Protein AF-A0A6C0BI97-F1 (afdb_monomer_lite)

Structure (mmCIF, N/CA/C/O backbone):
data_AF-A0A6C0BI97-F1
#
_entry.id   AF-A0A6C0BI97-F1
#
loop_
_atom_site.group_PDB
_atom_site.id
_atom_site.type_symbol
_atom_site.label_atom_id
_atom_site.label_alt_id
_atom_site.label_comp_id
_atom_site.label_asym_id
_atom_site.label_entity_id
_atom_site.label_seq_id
_atom_site.pdbx_PDB_ins_code
_atom_site.Cartn_x
_atom_site.Cartn_y
_atom_site.Cartn_z
_atom_site.occupancy
_atom_site.B_iso_or_equiv
_atom_site.auth_seq_id
_atom_site.auth_comp_id
_atom_site.auth_asym_id
_atom_site.auth_atom_id
_atom_site.pdbx_PDB_model_num
ATOM 1 N N . MET A 1 1 ? -29.607 15.574 17.557 1.00 37.25 1 MET A N 1
ATOM 2 C CA . MET A 1 1 ? -28.674 15.219 18.643 1.00 37.25 1 MET A CA 1
ATOM 3 C C . MET A 1 1 ? -27.475 14.568 17.987 1.00 37.25 1 MET A C 1
ATOM 5 O O . MET A 1 1 ? -27.609 13.464 17.491 1.00 37.25 1 MET A O 1
ATOM 9 N N . SER A 1 2 ? -26.362 15.287 17.855 1.00 35.84 2 SER A N 1
ATOM 10 C CA . SER A 1 2 ? -25.161 14.751 17.214 1.00 35.84 2 SER A CA 1
ATOM 11 C C . SER A 1 2 ? -24.571 13.665 18.106 1.00 35.84 2 SER A C 1
ATOM 13 O O . SER A 1 2 ? -24.178 13.960 19.238 1.00 35.84 2 SER A O 1
ATOM 15 N N . ALA A 1 3 ? -24.522 12.426 17.617 1.00 43.09 3 ALA A N 1
ATOM 16 C CA . ALA A 1 3 ? -23.740 11.358 18.218 1.00 43.09 3 ALA A CA 1
ATOM 17 C C . ALA A 1 3 ? -22.264 11.775 18.183 1.00 43.09 3 ALA A C 1
ATOM 19 O O . ALA A 1 3 ? -21.528 11.526 17.232 1.00 43.09 3 ALA A O 1
ATOM 20 N N . ASN A 1 4 ? -21.840 12.507 19.212 1.00 49.38 4 ASN A N 1
ATOM 21 C CA . ASN A 1 4 ? -20.441 12.801 19.446 1.00 49.38 4 ASN A CA 1
ATOM 22 C C . ASN A 1 4 ? -19.688 11.463 19.448 1.00 49.38 4 ASN A C 1
ATOM 24 O O . ASN A 1 4 ? -20.145 10.490 20.046 1.00 49.38 4 ASN A O 1
ATOM 28 N N . LEU A 1 5 ? -18.511 11.406 18.825 1.00 51.66 5 LEU A N 1
ATOM 29 C CA . LEU A 1 5 ? -17.515 10.374 19.117 1.00 51.66 5 LEU A CA 1
ATOM 30 C C . LEU A 1 5 ? -17.135 10.505 20.608 1.00 51.66 5 LEU A C 1
ATOM 32 O O . LEU A 1 5 ? -16.125 11.113 20.949 1.00 51.66 5 LEU A O 1
ATOM 36 N N . VAL A 1 6 ? -17.965 10.004 21.527 1.00 50.03 6 VAL A N 1
ATOM 37 C CA . VAL A 1 6 ? -17.821 10.205 22.982 1.00 50.03 6 VAL A CA 1
ATOM 38 C C . VAL A 1 6 ? -16.533 9.545 23.515 1.00 50.03 6 VAL A C 1
ATOM 40 O O . VAL A 1 6 ? -16.003 9.961 24.538 1.00 50.03 6 VAL A O 1
ATOM 43 N N . LEU A 1 7 ? -15.902 8.643 22.750 1.00 51.34 7 LEU A N 1
ATOM 44 C CA . LEU A 1 7 ? -14.558 8.100 23.015 1.00 51.34 7 LEU A CA 1
ATOM 45 C C . LEU A 1 7 ? -13.420 8.842 22.270 1.00 51.34 7 LEU A C 1
ATOM 47 O O . LEU A 1 7 ? -12.376 8.251 21.978 1.00 51.34 7 LEU A O 1
ATOM 51 N N . SER A 1 8 ? -13.589 10.141 21.976 1.00 51.53 8 SER A N 1
ATOM 52 C CA . SER A 1 8 ? -12.750 11.007 21.108 1.00 51.53 8 SER A CA 1
ATOM 53 C C . SER A 1 8 ? -11.223 11.000 21.329 1.00 51.53 8 SER A C 1
ATOM 55 O O . SER A 1 8 ? -10.478 11.507 20.484 1.00 51.53 8 SER A O 1
ATOM 57 N N . LYS A 1 9 ? -10.712 10.414 22.420 1.00 56.31 9 LYS A N 1
ATOM 58 C CA . LYS A 1 9 ? -9.267 10.274 22.678 1.00 56.31 9 LYS A CA 1
ATOM 59 C C . LYS A 1 9 ? -8.765 8.828 22.783 1.00 56.31 9 LYS A C 1
ATOM 61 O O . LYS A 1 9 ? -7.568 8.624 22.604 1.00 56.31 9 LYS A O 1
ATOM 66 N N . SER A 1 10 ? -9.630 7.830 22.988 1.00 61.03 10 SER A N 1
ATOM 67 C CA . SER A 1 10 ? -9.193 6.451 23.271 1.00 61.03 10 SER A CA 1
ATOM 68 C C . SER A 1 10 ? -8.842 5.629 22.029 1.00 61.03 10 SER A C 1
ATOM 70 O O . SER A 1 10 ? -8.055 4.692 22.112 1.00 61.03 10 SER A O 1
ATOM 72 N N . TYR A 1 11 ? -9.353 5.980 20.847 1.00 63.53 11 TYR A N 1
ATOM 73 C CA . TYR A 1 11 ? -8.947 5.294 19.610 1.00 63.53 11 TYR A CA 1
ATOM 74 C C . TYR A 1 11 ? -7.483 5.581 19.236 1.00 63.53 11 TYR A C 1
ATOM 76 O O . TYR A 1 11 ? -6.893 4.862 18.431 1.00 63.53 11 TYR A O 1
ATOM 84 N N . LYS A 1 12 ? -6.892 6.649 19.797 1.00 65.81 12 LYS A N 1
ATOM 85 C CA . LYS A 1 12 ? -5.468 6.978 19.637 1.00 65.81 12 LYS A CA 1
ATOM 86 C C . LYS A 1 12 ? -4.569 6.058 20.463 1.00 65.81 12 LYS A C 1
ATOM 88 O O . LY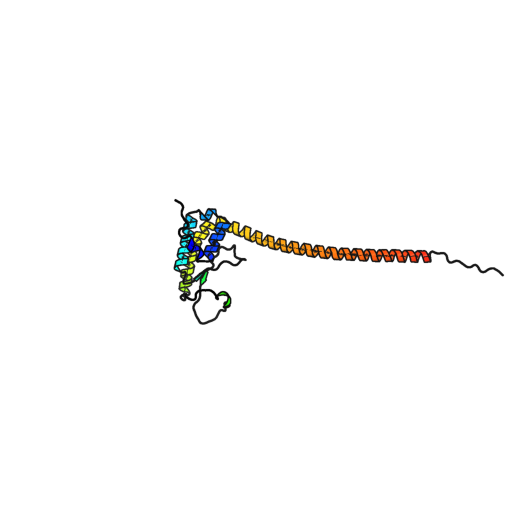S A 1 12 ? -3.374 6.016 20.189 1.00 65.81 12 LYS A O 1
ATOM 93 N N . THR A 1 13 ? -5.135 5.345 21.438 1.00 72.56 13 THR A N 1
ATOM 94 C CA . THR A 1 13 ? -4.418 4.414 22.314 1.00 72.56 13 THR A CA 1
ATOM 95 C C . THR A 1 13 ? -3.904 3.202 21.545 1.00 72.56 13 THR A C 1
ATOM 97 O O . THR A 1 13 ? -2.800 2.742 21.814 1.00 72.56 13 THR A O 1
ATOM 100 N N . PHE A 1 14 ? -4.653 2.729 20.544 1.00 78.50 14 PHE A N 1
ATOM 101 C CA . PHE A 1 14 ? -4.263 1.581 19.729 1.00 78.50 14 PHE A CA 1
ATOM 102 C C . PHE A 1 14 ? -3.843 2.033 18.317 1.00 78.50 14 PHE A C 1
ATOM 104 O O . PHE A 1 14 ? -4.652 2.614 17.582 1.00 78.50 14 PHE A O 1
ATOM 111 N N . PRO A 1 15 ? -2.585 1.779 17.896 1.00 79.88 15 PRO A N 1
ATOM 112 C CA . PRO A 1 15 ? -2.107 2.102 16.550 1.00 79.88 15 PRO A CA 1
ATOM 113 C C . PRO A 1 15 ? -3.011 1.612 15.409 1.00 79.88 15 PRO A C 1
ATOM 115 O O . PRO A 1 15 ? -3.160 2.319 14.410 1.00 79.88 15 PRO A O 1
ATOM 118 N N . TRP A 1 16 ? -3.643 0.446 15.562 1.00 80.31 16 TRP A N 1
ATOM 119 C CA . TRP A 1 16 ? -4.530 -0.124 14.545 1.00 80.31 16 TRP A CA 1
ATOM 120 C C . TRP A 1 16 ? -5.880 0.599 14.449 1.00 80.31 16 TRP A C 1
ATOM 122 O O . TRP A 1 16 ? -6.284 0.968 13.350 1.00 80.31 16 TRP A O 1
ATOM 132 N N . THR A 1 17 ? -6.548 0.923 15.564 1.00 83.81 17 THR A N 1
ATOM 133 C CA . THR A 1 17 ? -7.811 1.693 15.510 1.00 83.81 17 THR A CA 1
ATOM 134 C C . THR A 1 17 ? -7.590 3.106 14.996 1.00 83.81 17 THR A C 1
ATOM 136 O O . THR A 1 17 ? -8.413 3.635 14.251 1.00 83.81 17 THR A O 1
ATOM 139 N N . LYS A 1 18 ? -6.444 3.716 15.327 1.00 84.69 18 LYS A N 1
ATOM 140 C CA . LYS A 1 18 ? -6.029 4.989 14.729 1.00 84.69 18 LYS A CA 1
ATOM 141 C C . LYS A 1 18 ? -5.889 4.868 13.212 1.00 84.69 18 LYS A C 1
ATOM 143 O O . LYS A 1 18 ? -6.313 5.774 12.500 1.00 84.69 18 LYS A O 1
ATOM 148 N N . HIS A 1 19 ? -5.309 3.774 12.721 1.00 83.31 19 HIS A N 1
ATOM 149 C CA . HIS A 1 19 ? -5.190 3.506 11.288 1.00 83.31 19 HIS A CA 1
ATOM 150 C C . HIS A 1 19 ? -6.559 3.342 10.616 1.00 83.31 19 HIS A C 1
ATOM 152 O O . HIS A 1 19 ? -6.806 4.019 9.623 1.00 83.31 19 HIS A O 1
ATOM 158 N N . ILE A 1 20 ? -7.468 2.550 11.195 1.00 85.25 20 ILE A N 1
ATOM 159 C CA . ILE A 1 20 ? -8.842 2.390 10.684 1.00 85.25 20 ILE A CA 1
ATOM 160 C C . ILE A 1 20 ? -9.546 3.748 10.601 1.00 85.25 20 ILE A C 1
ATOM 162 O O . ILE A 1 20 ? -10.049 4.112 9.545 1.00 85.25 20 ILE A O 1
ATOM 166 N N . HIS A 1 21 ? -9.516 4.548 11.671 1.00 88.88 21 HIS A N 1
ATOM 167 C CA . HIS A 1 21 ? -10.132 5.877 11.670 1.00 88.88 21 HIS A CA 1
ATOM 168 C C . HIS A 1 21 ? -9.542 6.798 10.588 1.00 88.88 21 HIS A C 1
ATOM 170 O O . HIS A 1 21 ? -10.272 7.533 9.927 1.00 88.88 21 HIS A O 1
ATOM 176 N N . LEU A 1 22 ? -8.218 6.777 10.392 1.00 87.50 22 LEU A N 1
ATOM 177 C CA . LEU A 1 22 ? -7.571 7.556 9.333 1.00 87.50 22 LEU A CA 1
ATOM 178 C C . LEU A 1 22 ? -7.982 7.079 7.936 1.00 87.50 22 LEU A C 1
ATOM 180 O O . LEU A 1 22 ? -8.217 7.926 7.080 1.00 87.50 22 LEU A O 1
ATOM 184 N N . LEU A 1 23 ? -8.113 5.767 7.716 1.00 86.44 23 LEU A N 1
ATOM 185 C CA . LEU A 1 23 ? -8.616 5.216 6.456 1.00 86.44 23 LEU A CA 1
ATOM 186 C C . LEU A 1 23 ? -10.057 5.646 6.186 1.00 86.44 23 LEU A C 1
ATOM 188 O O . LEU A 1 23 ? -10.341 6.114 5.088 1.00 86.44 23 LEU A O 1
ATOM 192 N N . LEU A 1 24 ? -10.942 5.550 7.182 1.00 89.94 24 LEU A N 1
ATOM 193 C CA . LEU A 1 24 ? -12.327 6.009 7.054 1.00 89.94 24 LEU A CA 1
ATOM 194 C C . LEU A 1 24 ? -12.375 7.497 6.699 1.00 89.94 24 LEU A C 1
ATOM 196 O O . LEU A 1 24 ? -13.021 7.881 5.730 1.00 89.94 24 LEU A O 1
ATOM 200 N N . LYS A 1 25 ? -11.606 8.327 7.411 1.00 91.12 25 LYS A N 1
ATOM 201 C CA . LYS A 1 25 ? -11.514 9.767 7.141 1.00 91.12 25 LYS A CA 1
ATOM 202 C C . LYS A 1 25 ? -10.980 10.079 5.738 1.00 91.12 25 LYS A C 1
ATOM 204 O O . LYS A 1 25 ? -11.418 11.046 5.125 1.00 91.12 25 LYS A O 1
ATOM 209 N N . GLU A 1 26 ? -10.006 9.307 5.259 1.00 89.44 26 GLU A N 1
ATOM 210 C CA . GLU A 1 26 ? -9.354 9.514 3.961 1.00 89.44 26 GLU A CA 1
ATOM 211 C C . GLU A 1 26 ? -10.217 9.032 2.785 1.00 89.44 26 GLU A C 1
ATOM 213 O O . GLU A 1 26 ? -10.208 9.662 1.730 1.00 89.44 26 GLU A O 1
ATOM 218 N N . LEU A 1 27 ? -10.916 7.904 2.938 1.00 89.88 27 LEU A N 1
ATOM 219 C CA . LEU A 1 27 ? -11.569 7.201 1.829 1.00 89.88 27 LEU A CA 1
ATOM 220 C C . LEU A 1 27 ? -13.085 7.386 1.793 1.00 89.88 27 LEU A C 1
ATOM 222 O O . LEU A 1 27 ? -13.668 7.374 0.712 1.00 89.88 27 LEU A O 1
ATOM 226 N N . SER A 1 28 ? -13.742 7.527 2.942 1.00 90.62 28 SER A N 1
ATOM 227 C CA . SER A 1 28 ? -15.202 7.662 3.032 1.00 90.62 28 SER A CA 1
ATOM 228 C C . SER A 1 28 ? -15.589 8.391 4.325 1.00 90.62 28 SER A C 1
ATOM 230 O O . SER A 1 28 ? -16.095 7.771 5.261 1.00 90.62 28 SER A O 1
ATOM 232 N N . PRO A 1 29 ? -15.351 9.716 4.409 1.00 91.81 29 PRO A N 1
ATOM 233 C CA . PRO A 1 29 ? -15.527 10.478 5.647 1.00 91.81 29 PRO A CA 1
ATOM 234 C C . PRO A 1 29 ? -16.971 10.473 6.162 1.00 91.81 29 PRO A C 1
ATOM 236 O O . PRO A 1 29 ? -17.173 10.510 7.369 1.00 91.81 29 PRO A O 1
ATOM 239 N N . HIS A 1 30 ? -17.957 10.343 5.271 1.00 90.38 30 HIS A N 1
ATOM 240 C CA . HIS A 1 30 ? -19.374 10.244 5.626 1.00 90.38 30 HIS A CA 1
ATOM 241 C C . HIS A 1 30 ? -19.690 9.029 6.522 1.00 90.38 30 HIS A C 1
ATOM 243 O O . HIS A 1 30 ? -20.630 9.080 7.307 1.00 90.38 30 HIS A O 1
ATOM 249 N N . LEU A 1 31 ? -18.894 7.948 6.471 1.00 91.00 31 LEU A N 1
ATOM 250 C CA . LEU A 1 31 ? -19.059 6.798 7.372 1.00 91.00 31 LEU A CA 1
ATOM 251 C C . LEU A 1 31 ? -18.813 7.175 8.838 1.00 91.00 31 LEU A C 1
ATOM 253 O O . LEU A 1 31 ? -19.365 6.546 9.733 1.00 91.00 31 LEU A O 1
ATOM 257 N N . LEU A 1 32 ? -18.012 8.213 9.101 1.00 89.69 32 LEU A N 1
ATOM 258 C CA . LEU A 1 32 ? -17.751 8.701 10.459 1.00 89.69 32 LEU A CA 1
ATOM 259 C C . LEU A 1 32 ? -18.926 9.492 11.050 1.00 89.69 32 LEU A C 1
ATOM 261 O O . LEU A 1 32 ? -18.876 9.836 12.227 1.00 89.69 32 LEU A O 1
ATOM 265 N N . GLU A 1 33 ? -19.957 9.775 10.254 1.00 90.12 33 GLU A N 1
ATOM 266 C CA . GLU A 1 33 ? -21.188 10.447 10.681 1.00 90.12 33 GLU A CA 1
ATOM 267 C C . GLU A 1 33 ? -22.332 9.446 10.916 1.00 90.12 33 GLU A C 1
ATOM 269 O O . GLU A 1 33 ? -23.354 9.791 11.506 1.00 90.12 33 GLU A O 1
ATOM 274 N N . GLN A 1 34 ? -22.164 8.191 10.486 1.00 92.38 34 GLN A N 1
ATOM 275 C CA . GLN A 1 34 ? -23.182 7.155 10.614 1.00 92.38 34 GLN A CA 1
ATOM 276 C C . GLN A 1 34 ? -23.172 6.550 12.019 1.00 92.38 34 GLN A C 1
ATOM 278 O O . GLN A 1 34 ? -22.208 5.895 12.419 1.00 92.38 34 GLN A O 1
ATOM 283 N N . GLU A 1 35 ? -24.282 6.692 12.748 1.00 92.88 35 GLU A N 1
ATOM 284 C CA . GLU A 1 35 ? -24.429 6.135 14.100 1.00 92.88 35 GLU A CA 1
ATOM 285 C C . GLU A 1 35 ? -24.087 4.636 14.201 1.00 92.88 35 GLU A C 1
ATOM 287 O O . GLU A 1 35 ? -23.353 4.278 15.124 1.00 92.88 35 GLU A O 1
ATOM 292 N N . PRO A 1 36 ? -24.505 3.749 13.269 1.00 94.88 36 PRO A N 1
ATOM 293 C CA . PRO A 1 36 ? -24.127 2.336 13.327 1.00 94.88 36 PRO A CA 1
ATOM 294 C C . PRO A 1 36 ? -22.610 2.117 13.285 1.00 94.88 36 PRO A C 1
ATOM 296 O O . PRO A 1 36 ? -22.080 1.305 14.042 1.00 94.88 36 PRO A O 1
ATOM 299 N N . VAL A 1 37 ? -21.901 2.877 12.443 1.00 92.62 37 VAL A N 1
ATOM 300 C CA . VAL A 1 37 ? -20.440 2.795 12.303 1.00 92.62 37 VAL A CA 1
ATOM 301 C C . VAL A 1 37 ? -19.759 3.327 13.559 1.00 92.62 37 VAL A C 1
ATOM 303 O O . VAL A 1 37 ? -18.857 2.677 14.086 1.00 92.62 37 VAL A O 1
ATOM 306 N N . ILE A 1 38 ? -20.210 4.474 14.079 1.00 90.00 38 ILE A N 1
ATOM 307 C CA . ILE A 1 38 ? -19.686 5.066 15.318 1.00 90.00 38 ILE A CA 1
ATOM 308 C C . ILE A 1 38 ? -19.857 4.087 16.486 1.00 90.00 38 ILE A C 1
ATOM 310 O O . ILE A 1 38 ? -18.909 3.849 17.238 1.00 90.00 38 ILE A O 1
ATOM 314 N N . ASN A 1 39 ? -21.038 3.483 16.621 1.00 92.56 39 ASN A N 1
ATOM 315 C CA . ASN A 1 39 ? -21.346 2.527 17.682 1.00 92.56 39 ASN A CA 1
ATOM 316 C C . ASN A 1 39 ? -20.491 1.260 17.569 1.00 92.56 39 ASN A C 1
ATOM 318 O O . ASN A 1 39 ? -19.878 0.856 18.558 1.00 92.56 39 ASN A O 1
ATOM 322 N N . ALA A 1 40 ? -20.369 0.678 16.372 1.00 93.00 40 ALA A N 1
ATOM 323 C CA . ALA A 1 40 ? -19.518 -0.489 16.138 1.00 93.00 40 ALA A CA 1
ATOM 324 C C . ALA A 1 40 ? -18.032 -0.184 16.407 1.00 93.00 40 ALA A C 1
ATOM 326 O O . ALA A 1 40 ? -17.329 -0.972 17.041 1.00 93.00 40 ALA A O 1
ATOM 327 N N . PHE A 1 41 ? -17.554 0.992 15.992 1.00 91.50 41 PHE A N 1
ATOM 328 C CA . PHE A 1 41 ? -16.181 1.433 16.234 1.00 91.50 41 PHE A CA 1
ATOM 329 C C . PHE A 1 41 ? -15.895 1.634 17.732 1.00 91.50 41 PHE A C 1
ATOM 331 O O . PHE A 1 41 ? -14.860 1.197 18.240 1.00 91.50 41 PHE A O 1
ATOM 338 N N . ASN A 1 42 ? -16.830 2.240 18.467 1.00 90.19 42 ASN A N 1
ATOM 339 C CA . ASN A 1 42 ? -16.738 2.412 19.918 1.00 90.19 42 ASN A CA 1
ATOM 340 C C . ASN A 1 42 ? -16.795 1.072 20.671 1.00 90.19 42 ASN A C 1
ATOM 342 O O . ASN A 1 42 ? -16.072 0.896 21.658 1.00 90.19 42 ASN A O 1
ATOM 346 N N . ALA A 1 43 ? -17.603 0.118 20.200 1.00 91.06 43 ALA A N 1
ATOM 347 C CA . ALA A 1 43 ? -17.669 -1.230 20.759 1.00 91.06 43 ALA A CA 1
ATOM 348 C C . ALA A 1 43 ? -16.332 -1.968 20.581 1.00 91.06 43 ALA A C 1
ATOM 350 O O . ALA A 1 43 ? -15.802 -2.529 21.540 1.00 91.06 43 ALA A O 1
ATOM 351 N N . LEU A 1 44 ? -15.716 -1.863 19.397 1.00 90.31 44 LEU A N 1
ATOM 352 C CA . LEU A 1 44 ? -14.374 -2.390 19.147 1.00 90.31 44 LEU A CA 1
ATOM 353 C C . LEU A 1 44 ? -13.329 -1.767 20.085 1.00 90.31 44 LEU A C 1
ATOM 355 O O . LEU A 1 44 ? -12.545 -2.491 20.692 1.00 90.31 44 LEU A O 1
ATOM 359 N N . ILE A 1 45 ? -13.319 -0.441 20.258 1.00 90.06 45 ILE A N 1
ATOM 360 C CA . ILE A 1 45 ? -12.379 0.224 21.180 1.00 90.06 45 ILE A CA 1
ATOM 361 C C . ILE A 1 45 ? -12.583 -0.254 22.617 1.00 90.06 45 ILE A C 1
ATOM 363 O O . ILE A 1 45 ? -11.605 -0.519 23.313 1.00 90.06 45 ILE A O 1
ATOM 367 N N . THR A 1 46 ? -13.834 -0.382 23.056 1.00 90.62 46 THR A N 1
ATOM 368 C CA . THR A 1 46 ? -14.172 -0.892 24.390 1.00 90.62 46 THR A CA 1
ATOM 369 C C . THR A 1 46 ? -13.639 -2.314 24.586 1.00 90.62 46 THR A C 1
ATOM 371 O O . THR A 1 46 ? -12.993 -2.589 25.598 1.00 90.62 46 THR A O 1
ATOM 374 N N . CYS A 1 47 ? -13.810 -3.189 23.590 1.00 89.94 47 CYS A N 1
ATOM 375 C CA . CYS A 1 47 ? -13.240 -4.537 23.595 1.00 89.94 47 CYS A CA 1
ATOM 376 C C . CYS A 1 47 ? -11.703 -4.515 23.672 1.00 89.94 47 CYS A C 1
ATOM 378 O O . CYS A 1 47 ? -11.104 -5.257 24.446 1.00 89.94 47 CYS A O 1
ATOM 380 N N . LEU A 1 48 ? -11.033 -3.641 22.917 1.00 86.38 48 LEU A N 1
ATOM 381 C CA . LEU A 1 48 ? -9.571 -3.535 22.960 1.00 86.38 48 LEU A CA 1
ATOM 382 C C . LEU A 1 48 ? -9.077 -2.995 24.313 1.00 86.38 48 LEU A C 1
ATOM 384 O O . LEU A 1 48 ? -8.069 -3.466 24.836 1.00 86.38 48 LEU A O 1
ATOM 388 N N . LEU A 1 49 ? -9.796 -2.042 24.915 1.00 87.44 49 LEU A N 1
ATOM 389 C CA . LEU A 1 49 ? -9.483 -1.503 26.242 1.00 87.44 49 LEU A CA 1
ATOM 390 C C . LEU A 1 49 ? -9.592 -2.559 27.345 1.00 87.44 49 LEU A C 1
ATOM 392 O O . LEU A 1 49 ? -8.737 -2.578 28.232 1.00 87.44 49 LEU A O 1
ATOM 396 N N . LYS A 1 50 ? -10.593 -3.447 27.265 1.00 87.62 50 LYS A N 1
ATOM 397 C CA . LYS A 1 50 ? -10.784 -4.586 28.183 1.00 87.62 50 LYS A CA 1
ATOM 398 C C . LYS A 1 50 ? -9.536 -5.471 28.268 1.00 87.62 50 LYS A C 1
ATOM 400 O O . LYS A 1 50 ? -9.207 -5.951 29.347 1.00 87.62 50 LYS A O 1
ATOM 405 N N . TYR A 1 51 ? -8.817 -5.632 27.157 1.00 83.88 51 TYR A N 1
ATOM 406 C CA . TYR A 1 51 ? -7.641 -6.501 27.055 1.00 83.88 51 TYR A CA 1
ATOM 407 C C . TYR A 1 51 ? -6.316 -5.730 26.877 1.00 83.88 51 TYR A C 1
ATOM 409 O O . TYR A 1 51 ? -5.293 -6.322 26.545 1.00 83.88 51 TYR A O 1
ATOM 417 N N . ARG A 1 52 ? -6.288 -4.408 27.118 1.00 79.50 52 ARG A N 1
ATOM 418 C CA . ARG A 1 52 ? -5.134 -3.526 26.810 1.00 79.50 52 ARG A CA 1
ATOM 419 C C . ARG A 1 52 ? -3.801 -3.950 27.440 1.00 79.50 52 ARG A C 1
ATOM 421 O O . ARG A 1 52 ? -2.744 -3.557 26.965 1.00 79.50 52 ARG A O 1
ATOM 428 N N . GLU A 1 53 ? -3.861 -4.679 28.552 1.00 76.56 53 GLU A N 1
ATOM 429 C CA . GLU A 1 53 ? -2.695 -5.141 29.312 1.00 76.56 53 GLU A CA 1
ATOM 430 C C . GLU A 1 53 ? -2.206 -6.516 28.848 1.00 76.56 53 GLU A C 1
ATOM 432 O O . GLU A 1 53 ? -1.290 -7.042 29.459 1.00 76.56 53 GLU A O 1
ATOM 437 N N . GLN A 1 54 ? -2.826 -7.117 27.827 1.00 74.19 54 GLN A N 1
ATOM 438 C CA . GLN A 1 54 ? -2.598 -8.502 27.387 1.00 74.19 54 GLN A CA 1
ATOM 439 C C . GLN A 1 54 ? -2.083 -8.595 25.941 1.00 74.19 54 GLN A C 1
ATOM 441 O O . GLN A 1 54 ? -1.496 -9.600 25.546 1.00 74.19 54 GLN A O 1
ATOM 446 N N . PHE A 1 55 ? -2.281 -7.551 25.133 1.00 72.31 55 PHE A N 1
ATOM 447 C CA . PHE A 1 55 ? -1.825 -7.503 23.745 1.00 72.31 55 PHE A CA 1
ATOM 448 C C . PHE A 1 55 ? -1.481 -6.070 23.333 1.00 72.31 55 PHE A C 1
ATOM 450 O O . PHE A 1 55 ? -1.813 -5.100 24.017 1.00 72.31 55 PHE A O 1
ATOM 457 N N . GLN A 1 56 ? -0.850 -5.932 22.170 1.00 71.62 56 GLN A N 1
ATOM 458 C CA . GLN A 1 56 ? -0.722 -4.649 21.491 1.00 71.62 56 GLN A CA 1
ATOM 459 C C . GLN A 1 56 ? -1.174 -4.757 20.040 1.00 71.62 56 GLN A C 1
ATOM 461 O O . GLN A 1 56 ? -1.021 -5.786 19.381 1.00 71.62 56 GLN A O 1
ATOM 466 N N . THR A 1 57 ? -1.726 -3.661 19.524 1.00 71.00 57 THR A N 1
ATOM 467 C CA . THR A 1 57 ? -2.025 -3.546 18.096 1.00 71.00 57 THR A CA 1
ATOM 468 C C . THR A 1 57 ? -0.874 -2.881 17.366 1.00 71.00 57 THR A C 1
ATOM 470 O O . THR A 1 57 ? -0.341 -1.879 17.854 1.00 71.00 57 THR A O 1
ATOM 473 N N . LEU A 1 58 ? -0.582 -3.334 16.153 1.00 71.56 58 LEU A N 1
ATOM 474 C CA . LEU A 1 58 ? 0.392 -2.680 15.290 1.00 71.56 58 LEU A CA 1
ATOM 475 C C . LEU A 1 58 ? -0.282 -1.887 14.177 1.00 71.56 58 LEU A C 1
ATOM 477 O O . LEU A 1 58 ? -1.379 -2.199 13.715 1.00 71.56 58 LEU A O 1
ATOM 481 N N . LYS A 1 59 ? 0.414 -0.847 13.718 1.00 68.25 59 LYS A N 1
ATOM 482 C CA . LYS A 1 59 ? 0.059 -0.192 12.462 1.00 68.25 59 LYS A CA 1
ATOM 483 C C . LYS A 1 59 ? 0.426 -1.137 11.305 1.00 68.25 59 LYS A C 1
ATOM 485 O O . LYS A 1 59 ? 1.541 -1.663 11.326 1.00 68.25 59 LYS A O 1
ATOM 490 N N . PRO A 1 60 ? -0.442 -1.319 10.293 1.00 67.44 60 PRO A N 1
ATOM 491 C CA . PRO A 1 60 ? -0.077 -2.064 9.092 1.00 67.44 60 PRO A CA 1
ATOM 492 C C . PRO A 1 60 ? 1.179 -1.489 8.428 1.00 67.44 60 PRO A C 1
ATOM 494 O O . PRO A 1 60 ? 1.426 -0.275 8.470 1.00 67.44 60 PRO A O 1
ATOM 497 N N . SER A 1 61 ? 1.979 -2.364 7.820 1.00 66.94 61 SER A N 1
ATOM 498 C CA . SER A 1 61 ? 3.160 -1.950 7.063 1.00 66.94 61 SER A CA 1
ATOM 499 C C . SER A 1 61 ? 2.742 -1.097 5.856 1.00 66.94 61 SER A C 1
ATOM 501 O O . SER A 1 61 ? 1.603 -1.182 5.401 1.00 66.94 61 SER A O 1
ATOM 503 N N . PRO A 1 62 ? 3.639 -0.288 5.267 1.00 64.81 62 PRO A N 1
ATOM 504 C CA . PRO A 1 62 ? 3.309 0.481 4.066 1.00 64.81 62 PRO A CA 1
ATOM 505 C C . PRO A 1 62 ? 2.783 -0.373 2.901 1.00 64.81 62 PRO A C 1
ATOM 507 O O . PRO A 1 62 ? 1.963 0.115 2.128 1.00 64.81 62 PRO A O 1
ATOM 510 N N . SER A 1 63 ? 3.222 -1.633 2.790 1.00 62.31 63 SER A N 1
ATOM 511 C CA . SER A 1 63 ? 2.750 -2.585 1.776 1.00 62.31 63 SER A CA 1
ATOM 512 C C . SER A 1 63 ? 1.352 -3.145 2.058 1.00 62.31 63 SER A C 1
ATOM 514 O O . SER A 1 63 ? 0.648 -3.452 1.109 1.00 62.31 63 SER A O 1
ATOM 516 N N . SER A 1 64 ? 0.938 -3.209 3.328 1.00 63.75 64 SER A N 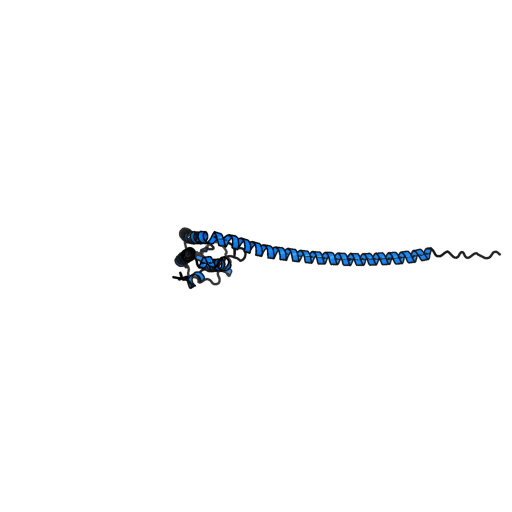1
ATOM 517 C CA . SER A 1 64 ? -0.383 -3.683 3.789 1.00 63.75 64 SER A CA 1
ATOM 518 C C . SER A 1 64 ? -1.270 -2.542 4.307 1.00 63.75 64 SER A C 1
ATOM 520 O O . SER A 1 64 ? -2.296 -2.764 4.945 1.00 63.75 64 SER A O 1
ATOM 522 N N . LYS A 1 65 ? -0.899 -1.276 4.043 1.00 61.16 65 LYS A N 1
ATOM 523 C CA . LYS A 1 65 ? -1.632 -0.079 4.506 1.00 61.16 65 LYS A CA 1
ATOM 524 C C . LYS A 1 65 ? -3.108 -0.142 4.103 1.00 61.16 65 LYS A C 1
ATOM 526 O O . LYS A 1 65 ? -3.964 0.383 4.817 1.00 61.16 65 LYS A O 1
ATOM 531 N N . TYR A 1 66 ? -3.362 -0.773 2.960 1.00 57.78 66 TYR A N 1
ATOM 532 C CA . TYR A 1 66 ? -4.671 -0.958 2.368 1.00 57.78 66 TYR A CA 1
ATOM 533 C C . TYR A 1 66 ? -5.236 -2.384 2.556 1.00 57.78 66 TYR A C 1
ATOM 535 O O . TYR A 1 66 ? -6.064 -2.826 1.769 1.00 57.78 66 TYR A O 1
ATOM 543 N N . GLU A 1 67 ? -4.873 -3.064 3.641 1.00 60.66 67 GLU A N 1
ATOM 544 C CA . GLU A 1 67 ? -5.534 -4.289 4.099 1.00 60.66 67 GLU A CA 1
ATOM 545 C C . GLU A 1 67 ? -6.268 -3.991 5.416 1.00 60.66 67 GLU A C 1
ATOM 547 O O . GLU A 1 67 ? -5.663 -3.512 6.380 1.00 60.66 67 GLU A O 1
ATOM 552 N N . ILE A 1 68 ? -7.583 -4.238 5.476 1.00 57.75 68 ILE A N 1
ATOM 553 C CA . ILE A 1 68 ? -8.326 -4.200 6.745 1.00 57.75 68 ILE A CA 1
ATOM 554 C C . ILE A 1 68 ? -8.324 -5.621 7.312 1.00 57.75 68 ILE A C 1
ATOM 556 O O . ILE A 1 68 ? -9.254 -6.403 7.127 1.00 57.75 68 ILE A O 1
ATOM 560 N N . CYS A 1 69 ? -7.223 -5.982 7.958 1.00 58.16 69 CYS A N 1
ATOM 561 C CA . CYS A 1 69 ? -7.101 -7.232 8.698 1.00 58.16 69 CYS A CA 1
ATOM 562 C C . CYS A 1 69 ? -6.865 -6.924 10.176 1.00 58.16 69 CYS A C 1
ATOM 564 O O . CYS A 1 69 ? -6.330 -5.867 10.531 1.00 58.16 69 CYS A O 1
ATOM 566 N N . ILE A 1 70 ? -7.261 -7.856 11.043 1.00 58.03 70 ILE A N 1
ATOM 567 C CA . ILE A 1 70 ? -6.959 -7.779 12.472 1.00 58.03 70 ILE A CA 1
ATOM 568 C C . ILE A 1 70 ? -5.447 -7.910 12.643 1.00 58.03 70 ILE A C 1
ATOM 570 O O . ILE A 1 70 ? -4.869 -8.940 12.310 1.00 58.03 70 ILE A O 1
ATOM 574 N N . ASN A 1 71 ? -4.806 -6.856 13.151 1.00 58.88 71 ASN A N 1
ATOM 575 C CA . ASN A 1 71 ? -3.363 -6.827 13.391 1.00 58.88 71 ASN A CA 1
ATOM 576 C C . ASN A 1 71 ? -3.080 -6.745 14.896 1.00 58.88 71 ASN A C 1
ATOM 578 O O . ASN A 1 71 ? -2.764 -5.684 15.447 1.00 58.88 71 ASN A O 1
ATOM 582 N N . VAL A 1 72 ? -3.268 -7.887 15.559 1.00 54.91 72 VAL A N 1
ATOM 583 C CA . VAL A 1 72 ? -3.060 -8.080 16.997 1.00 54.91 72 VAL A CA 1
ATOM 584 C C . VAL A 1 72 ? -1.819 -8.941 17.195 1.00 54.91 72 VAL A C 1
ATOM 586 O O . VAL A 1 72 ? -1.728 -10.032 16.637 1.00 54.91 72 VAL A O 1
ATOM 589 N N . LYS A 1 73 ? -0.864 -8.458 17.997 1.00 60.34 73 LYS A N 1
ATOM 590 C CA . LYS A 1 73 ? 0.249 -9.275 18.487 1.00 60.34 73 LYS A CA 1
ATOM 591 C C . LYS A 1 73 ? 0.113 -9.458 19.993 1.00 60.34 73 LYS A C 1
ATOM 593 O O . LYS A 1 73 ? 0.078 -8.480 20.746 1.00 60.34 73 LYS A O 1
ATOM 598 N N . TYR A 1 74 ? 0.046 -10.715 20.416 1.00 51.47 74 TYR A N 1
ATOM 599 C CA . TYR A 1 74 ? 0.161 -11.083 21.821 1.00 51.47 74 TYR A CA 1
ATOM 600 C C . TYR A 1 74 ? 1.597 -10.849 22.278 1.00 51.47 74 TYR A C 1
ATOM 602 O O . TYR A 1 74 ? 2.545 -11.178 21.563 1.00 51.47 74 TYR A O 1
ATOM 610 N N . ILE A 1 75 ? 1.753 -10.220 23.440 1.00 53.94 75 ILE A N 1
ATOM 611 C CA . ILE A 1 75 ? 3.069 -10.000 24.034 1.00 53.94 75 ILE A CA 1
ATOM 612 C C . ILE A 1 75 ? 3.315 -11.171 24.960 1.00 53.94 75 ILE A C 1
ATOM 614 O O . ILE A 1 75 ? 2.712 -11.264 26.027 1.00 53.94 75 ILE A O 1
ATOM 618 N N . ASP A 1 76 ? 4.174 -12.077 24.515 1.00 42.41 76 ASP A N 1
ATOM 619 C CA . ASP A 1 76 ? 4.571 -13.211 25.323 1.00 42.41 76 ASP A CA 1
ATOM 620 C C . ASP A 1 76 ? 5.509 -12.734 26.440 1.00 42.41 76 ASP A C 1
ATOM 622 O O . ASP A 1 76 ? 6.536 -12.098 26.187 1.00 42.41 76 ASP A O 1
ATOM 626 N N . VAL A 1 77 ? 5.130 -13.007 27.687 1.00 39.09 77 VAL A N 1
ATOM 627 C CA . VAL A 1 77 ? 5.998 -12.840 28.859 1.00 39.09 77 VAL A CA 1
ATOM 628 C C . VAL A 1 77 ? 6.261 -14.227 29.429 1.00 39.09 77 VAL A C 1
ATOM 630 O O . VAL A 1 77 ? 5.959 -14.525 30.580 1.00 39.09 77 VAL A O 1
ATOM 633 N N . MET A 1 78 ? 6.814 -15.093 28.589 1.00 31.59 78 MET A N 1
ATOM 634 C CA . MET A 1 78 ? 7.544 -16.277 29.010 1.00 31.59 78 MET A CA 1
ATOM 635 C C . MET A 1 78 ? 9.019 -16.019 28.718 1.00 31.59 78 MET A C 1
ATOM 637 O O . MET A 1 78 ? 9.499 -16.103 27.589 1.00 31.59 78 MET A O 1
ATOM 641 N N . TYR A 1 79 ? 9.765 -15.681 29.769 1.00 39.78 79 TYR A N 1
ATOM 642 C CA . TYR A 1 79 ? 11.175 -16.031 29.771 1.00 39.78 79 TYR A CA 1
ATOM 643 C C . TYR A 1 79 ? 11.258 -17.548 29.568 1.00 39.78 79 TYR A C 1
ATOM 645 O O . TYR A 1 79 ? 10.596 -18.297 30.280 1.00 39.78 79 TYR A O 1
ATOM 653 N N . SER A 1 80 ? 12.112 -17.953 28.629 1.00 38.38 80 SER A N 1
ATOM 654 C CA . SER A 1 80 ? 12.482 -19.318 28.227 1.00 38.38 80 SER A CA 1
ATOM 655 C C . SER A 1 80 ? 11.881 -19.798 26.897 1.00 38.38 80 SER A C 1
ATOM 657 O O . SER A 1 80 ? 10.689 -20.018 26.738 1.00 38.38 80 SER A O 1
ATOM 659 N N . THR A 1 81 ? 12.805 -20.022 25.957 1.00 33.19 81 THR A N 1
ATOM 660 C CA . THR A 1 81 ? 12.696 -20.807 24.715 1.00 33.19 81 THR A CA 1
ATOM 661 C C . THR A 1 81 ? 12.067 -20.149 23.473 1.00 33.19 81 THR A C 1
ATOM 663 O O . THR A 1 81 ? 10.878 -20.219 23.206 1.00 33.19 81 THR A O 1
ATOM 666 N N . GLY A 1 82 ? 12.939 -19.646 22.589 1.00 32.03 82 GLY A N 1
ATOM 667 C CA . GLY A 1 82 ? 13.013 -20.285 21.269 1.00 32.03 82 GLY A CA 1
ATOM 668 C C . GLY A 1 82 ? 12.759 -19.467 20.006 1.00 32.03 82 GLY A C 1
ATOM 669 O O . GLY A 1 82 ? 13.145 -19.960 18.952 1.00 32.03 82 GLY A O 1
ATOM 670 N N . TYR A 1 83 ? 12.206 -18.249 20.044 1.00 26.30 83 TYR A N 1
ATOM 671 C CA . TYR A 1 83 ? 12.022 -17.470 18.808 1.00 26.30 83 TYR A CA 1
ATOM 672 C C . TYR A 1 83 ? 12.497 -16.024 18.931 1.00 26.30 83 TYR A C 1
ATOM 674 O O . TYR A 1 83 ? 11.950 -15.185 19.642 1.00 26.30 83 TYR A O 1
ATOM 682 N N . ILE A 1 84 ? 13.574 -15.764 18.193 1.00 30.39 84 ILE A N 1
ATOM 683 C CA . ILE A 1 84 ? 14.230 -14.478 18.012 1.00 30.39 84 ILE A CA 1
ATOM 684 C C . ILE A 1 84 ? 13.276 -13.565 17.230 1.00 30.39 84 ILE A C 1
ATOM 686 O O . ILE A 1 84 ? 13.277 -13.561 16.003 1.00 30.39 84 ILE A O 1
ATOM 690 N N . TYR A 1 85 ? 12.505 -12.734 17.928 1.00 32.16 85 TYR A N 1
ATOM 691 C CA . TYR A 1 85 ? 12.279 -11.383 17.425 1.00 32.16 85 TYR A CA 1
ATOM 692 C C . TYR A 1 85 ? 13.430 -10.531 17.931 1.00 32.16 85 TYR A C 1
ATOM 694 O O . TYR A 1 85 ? 13.719 -10.477 19.129 1.00 32.16 85 TYR A O 1
ATOM 702 N N . THR A 1 86 ? 14.148 -9.902 17.003 1.00 34.03 86 THR A N 1
ATOM 703 C CA . THR A 1 86 ? 15.271 -9.035 17.335 1.00 34.03 86 THR A CA 1
ATOM 704 C C . THR A 1 86 ? 14.818 -7.978 18.331 1.00 34.03 86 THR A C 1
ATOM 706 O O . THR A 1 86 ? 13.988 -7.125 18.021 1.00 34.03 86 THR A O 1
ATOM 709 N N . GLN A 1 87 ? 15.445 -8.006 19.503 1.00 38.28 87 GLN A N 1
ATOM 710 C CA . GLN A 1 87 ? 15.372 -7.063 20.622 1.00 38.28 87 GLN A CA 1
ATOM 711 C C . GLN A 1 87 ? 15.294 -5.570 20.225 1.00 38.28 87 GLN A C 1
ATOM 713 O O . GLN A 1 87 ? 14.947 -4.739 21.054 1.00 38.28 87 GLN A O 1
ATOM 718 N N . LYS A 1 88 ? 15.633 -5.200 18.981 1.00 40.47 88 LYS A N 1
ATOM 719 C CA . LYS A 1 88 ? 15.512 -3.844 18.429 1.00 40.47 88 LYS A CA 1
ATOM 720 C C . LYS A 1 88 ? 14.065 -3.360 18.251 1.00 40.47 88 LYS A C 1
ATOM 722 O O . LYS A 1 88 ? 13.849 -2.169 18.427 1.00 40.47 88 LYS A O 1
ATOM 727 N N . GLU A 1 89 ? 13.091 -4.226 17.964 1.00 44.94 89 GLU A N 1
ATOM 728 C CA . GLU A 1 89 ? 11.684 -3.804 17.776 1.00 44.94 89 GLU A CA 1
ATOM 729 C C . GLU A 1 89 ? 10.913 -3.637 19.099 1.00 44.94 89 GLU A C 1
ATOM 731 O O . GLU A 1 89 ? 9.852 -3.021 19.129 1.00 44.94 89 GLU A O 1
ATOM 736 N N . LEU A 1 90 ? 11.466 -4.143 20.207 1.00 47.38 90 LEU A N 1
ATOM 737 C CA . LEU A 1 90 ? 10.846 -4.121 21.539 1.00 47.38 90 LEU A CA 1
ATOM 738 C C . LEU A 1 90 ? 11.430 -3.039 22.472 1.00 47.38 90 LEU A C 1
ATOM 740 O O . LEU A 1 90 ? 10.932 -2.852 23.585 1.00 47.38 90 LEU A O 1
ATOM 744 N N . ARG A 1 91 ? 12.466 -2.298 22.041 1.00 39.69 91 ARG A N 1
ATOM 745 C CA . ARG A 1 91 ? 13.058 -1.178 22.803 1.00 39.69 91 ARG A CA 1
ATOM 746 C C . ARG A 1 91 ? 12.141 0.044 22.749 1.00 39.69 91 ARG A C 1
ATOM 748 O O . ARG A 1 91 ? 12.300 0.916 21.904 1.00 39.69 91 ARG A O 1
ATOM 755 N N . GLY A 1 92 ? 11.177 0.097 23.658 1.00 43.69 92 GLY A N 1
ATOM 756 C CA . GLY A 1 92 ? 10.284 1.249 23.819 1.00 43.69 92 GLY A CA 1
ATOM 757 C C . GLY A 1 92 ? 8.924 0.920 24.427 1.00 43.69 92 GLY A C 1
ATOM 758 O O . GLY A 1 92 ? 8.138 1.831 24.673 1.00 43.69 92 GLY A O 1
ATOM 759 N N . LEU A 1 93 ? 8.630 -0.359 24.674 1.00 47.09 93 LEU A N 1
ATOM 760 C CA . LEU A 1 93 ? 7.348 -0.770 25.233 1.00 47.09 93 LEU A CA 1
ATOM 761 C C . LEU A 1 93 ? 7.415 -0.857 26.766 1.00 47.09 93 LEU A C 1
ATOM 763 O O . LEU A 1 93 ? 8.334 -1.485 27.291 1.00 47.09 93 LEU A O 1
ATOM 767 N N . PRO A 1 94 ? 6.459 -0.259 27.501 1.00 42.97 94 PRO A N 1
ATOM 768 C CA . PRO A 1 94 ? 6.409 -0.360 28.955 1.00 42.97 94 PRO A CA 1
ATOM 769 C C . PRO A 1 94 ? 6.253 -1.827 29.390 1.00 42.97 94 PRO A C 1
ATOM 771 O O . PRO A 1 94 ? 5.278 -2.497 29.056 1.00 42.97 94 PRO A O 1
ATOM 774 N N . HIS A 1 95 ? 7.240 -2.324 30.138 1.00 42.78 95 HIS A N 1
ATOM 775 C CA . HIS A 1 95 ? 7.392 -3.717 30.577 1.00 42.78 95 HIS A CA 1
ATOM 776 C C . HIS A 1 95 ? 6.459 -4.127 31.735 1.00 42.78 95 HIS A C 1
ATOM 778 O O . HIS A 1 95 ? 6.913 -4.658 32.746 1.00 42.78 95 HIS A O 1
ATOM 784 N N . ARG A 1 96 ? 5.147 -3.898 31.631 1.00 42.78 96 ARG A N 1
ATOM 785 C CA . ARG A 1 96 ? 4.182 -4.422 32.619 1.00 42.78 96 ARG A CA 1
ATOM 786 C C . ARG A 1 96 ? 2.974 -5.043 31.933 1.00 42.78 96 ARG A C 1
ATOM 788 O O . ARG A 1 96 ? 1.957 -4.380 31.777 1.00 42.78 96 ARG A O 1
ATOM 795 N N . ILE A 1 97 ? 3.098 -6.301 31.518 1.00 50.66 97 ILE A N 1
ATOM 796 C CA . ILE A 1 97 ? 2.010 -7.084 30.915 1.00 50.66 97 ILE A CA 1
ATOM 797 C C . ILE A 1 97 ? 2.052 -8.508 31.493 1.00 50.66 97 ILE A C 1
ATOM 799 O O . ILE A 1 97 ? 3.129 -9.081 31.647 1.00 50.66 97 ILE A O 1
ATOM 803 N N . ARG A 1 98 ? 0.887 -9.043 31.888 1.00 51.97 98 ARG A N 1
ATOM 804 C CA . ARG A 1 98 ? 0.717 -10.422 32.391 1.00 51.97 98 ARG A CA 1
ATOM 805 C C . ARG A 1 98 ? 0.863 -11.417 31.239 1.00 51.97 98 ARG A C 1
ATOM 807 O O . ARG A 1 98 ? 0.303 -11.181 30.175 1.00 51.97 98 ARG A O 1
ATOM 814 N N . GLY A 1 99 ? 1.540 -12.543 31.476 1.00 56.47 99 GLY A N 1
ATOM 815 C CA . GLY A 1 99 ? 1.553 -13.668 30.537 1.00 56.47 99 GLY A CA 1
ATOM 816 C C . GLY A 1 99 ? 0.134 -14.191 30.288 1.00 56.47 99 GLY A C 1
ATOM 817 O O . GLY A 1 99 ? -0.632 -14.377 31.234 1.00 56.47 99 GLY A O 1
ATOM 818 N N . VAL A 1 100 ? -0.217 -14.381 29.016 1.00 65.19 100 VAL A N 1
ATOM 819 C CA . VAL A 1 100 ? -1.539 -14.825 28.549 1.00 65.19 100 VAL A CA 1
ATOM 820 C C . VAL A 1 100 ? -1.400 -16.254 28.034 1.00 65.19 100 VAL A C 1
ATOM 822 O O . VAL A 1 100 ? -0.553 -16.503 27.176 1.00 65.19 100 VAL A O 1
ATOM 825 N N . THR A 1 101 ? -2.210 -17.192 28.530 1.00 73.75 101 THR A N 1
ATOM 826 C CA . THR A 1 101 ? -2.180 -18.586 28.044 1.00 73.75 101 THR A CA 1
ATOM 827 C C . THR A 1 101 ? -2.716 -18.690 26.614 1.00 73.75 101 THR A C 1
ATOM 829 O O . THR A 1 101 ? -3.467 -17.824 26.170 1.00 73.75 101 THR A O 1
ATOM 832 N N . GLN A 1 102 ? -2.384 -19.761 25.886 1.00 71.06 102 GLN A N 1
ATOM 833 C CA . GLN A 1 102 ? -2.884 -19.975 24.520 1.00 71.06 102 GLN A CA 1
ATOM 834 C C . GLN A 1 102 ? -4.424 -19.962 24.446 1.00 71.06 102 GLN A C 1
ATOM 836 O O . GLN A 1 102 ? -4.990 -19.305 23.573 1.00 71.06 102 GLN A O 1
ATOM 841 N N . ASP A 1 103 ? -5.106 -20.585 25.411 1.00 72.56 103 ASP A N 1
ATOM 842 C CA . ASP A 1 103 ? -6.573 -20.566 25.496 1.00 72.56 103 ASP A CA 1
ATOM 843 C C . ASP A 1 103 ? -7.115 -19.143 25.691 1.00 72.56 103 ASP A C 1
ATOM 845 O O . ASP A 1 103 ? -8.083 -18.731 25.050 1.00 72.56 103 ASP A O 1
ATOM 849 N N . GLN A 1 104 ? -6.454 -18.341 26.533 1.00 73.81 104 GLN A N 1
ATOM 850 C CA . GLN A 1 104 ? -6.814 -16.937 26.722 1.00 73.81 104 GLN A CA 1
ATOM 851 C C . GLN A 1 104 ? -6.566 -16.118 25.450 1.00 73.81 104 GLN A C 1
ATOM 853 O O . GLN A 1 104 ? -7.402 -15.288 25.101 1.00 73.81 104 GLN A O 1
ATOM 858 N N . GLN A 1 105 ? -5.474 -16.369 24.719 1.00 75.25 105 GLN A N 1
ATOM 859 C CA . GLN A 1 105 ? -5.216 -15.722 23.428 1.00 75.25 105 GLN A CA 1
ATOM 860 C C . GLN A 1 105 ? -6.318 -16.042 22.414 1.00 75.25 105 GLN A C 1
ATOM 862 O O . GLN A 1 105 ? -6.747 -15.158 21.672 1.00 75.25 105 GLN A O 1
ATOM 867 N N . GLN A 1 106 ? -6.818 -17.279 22.381 1.00 73.75 106 GLN A N 1
ATOM 868 C CA . GLN A 1 106 ? -7.909 -17.655 21.484 1.00 73.75 106 GLN A CA 1
ATOM 869 C C . GLN A 1 106 ? -9.213 -16.933 21.850 1.00 73.75 106 GLN A C 1
ATOM 871 O O . GLN A 1 106 ? -9.866 -16.374 20.967 1.00 73.75 106 GLN A O 1
ATOM 876 N N . VAL A 1 107 ? -9.553 -16.865 23.141 1.00 82.81 107 VAL A N 1
ATOM 877 C CA . VAL A 1 107 ? -10.738 -16.138 23.630 1.00 82.81 107 VAL A CA 1
ATOM 878 C C . VAL A 1 107 ? -10.648 -14.645 23.303 1.00 82.81 107 VAL A C 1
ATOM 880 O O . VAL A 1 107 ? -11.596 -14.081 22.760 1.00 82.81 107 VAL A O 1
ATOM 883 N N . ILE A 1 108 ? -9.504 -14.009 23.572 1.00 82.44 108 ILE A N 1
ATOM 884 C CA . ILE A 1 108 ? -9.281 -12.585 23.275 1.00 82.44 108 ILE A CA 1
ATOM 885 C C . ILE A 1 108 ? -9.370 -12.333 21.766 1.00 82.44 108 ILE A C 1
ATOM 887 O O . ILE A 1 108 ? -10.037 -11.392 21.337 1.00 82.44 108 ILE A O 1
ATOM 891 N N .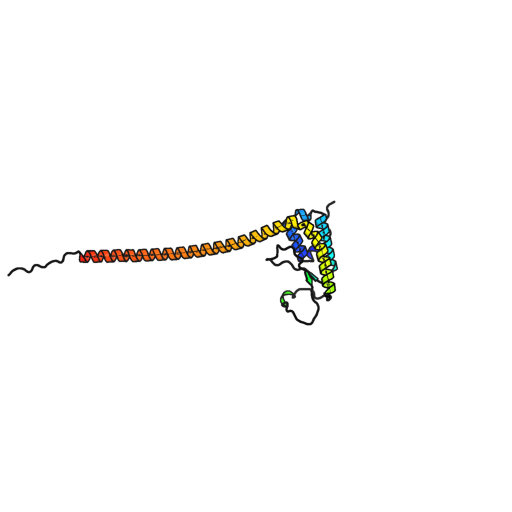 SER A 1 109 ? -8.747 -13.192 20.951 1.00 78.69 109 SER A N 1
ATOM 892 C CA . SER A 1 109 ? -8.789 -13.081 19.486 1.00 78.69 109 SER A CA 1
ATOM 893 C C . SER A 1 109 ? -10.217 -13.174 18.969 1.00 78.69 109 SER A C 1
ATOM 895 O O . SER A 1 109 ? -10.610 -12.382 18.116 1.00 78.69 109 SER A O 1
ATOM 897 N N . SER A 1 110 ? -10.990 -14.125 19.498 1.00 80.94 110 SER A N 1
ATOM 898 C CA . SER A 1 110 ? -12.383 -14.336 19.117 1.00 80.94 110 SER A CA 1
ATOM 899 C C . SER A 1 110 ? -13.256 -13.135 19.481 1.00 80.94 110 SER A C 1
ATOM 901 O O . SER A 1 110 ? -14.036 -12.685 18.645 1.00 80.94 110 SER A O 1
ATOM 903 N N . ASP A 1 111 ? -13.102 -12.578 20.688 1.00 86.62 111 ASP A N 1
ATOM 904 C CA . ASP A 1 111 ? -13.880 -11.417 21.148 1.00 86.62 111 ASP A CA 1
ATOM 905 C C . ASP A 1 111 ? -13.565 -10.170 20.296 1.00 86.62 111 ASP A C 1
ATOM 907 O O . ASP A 1 111 ? -14.465 -9.488 19.796 1.00 86.62 111 ASP A O 1
ATOM 911 N N . ILE A 1 112 ? -12.277 -9.920 20.019 1.00 84.88 112 ILE A N 1
ATOM 912 C CA . ILE A 1 112 ? -11.847 -8.829 19.131 1.00 84.88 112 ILE A CA 1
ATOM 913 C C . ILE A 1 112 ? -12.384 -9.039 17.710 1.00 84.88 112 ILE A C 1
ATOM 915 O O . ILE A 1 112 ? -12.879 -8.088 17.100 1.00 84.88 112 ILE A O 1
ATOM 919 N N . TYR A 1 113 ? -12.304 -10.264 17.179 1.00 82.44 113 TYR A N 1
ATOM 920 C CA . TYR A 1 113 ? -12.799 -10.588 15.841 1.00 82.44 113 TYR A CA 1
ATOM 921 C C . TYR A 1 113 ? -14.297 -10.350 15.722 1.00 82.44 113 TYR A C 1
ATOM 923 O O . TYR A 1 113 ? -14.738 -9.737 14.752 1.00 82.44 113 TYR A O 1
ATOM 931 N N . GLN A 1 114 ? -15.073 -10.757 16.723 1.00 87.69 114 GLN A N 1
ATOM 932 C CA . GLN A 1 114 ? -16.513 -10.554 16.734 1.00 87.69 114 GLN A CA 1
ATOM 933 C C . GLN A 1 114 ? -16.866 -9.063 16.643 1.00 87.69 114 GLN A C 1
ATOM 935 O O . GLN A 1 114 ? -17.628 -8.669 15.761 1.00 87.69 114 GLN A O 1
ATOM 940 N N . HIS A 1 115 ? -16.250 -8.213 17.467 1.00 88.88 115 HIS A N 1
ATOM 941 C CA . HIS A 1 115 ? -16.492 -6.767 17.426 1.00 88.88 115 HIS A CA 1
ATOM 942 C C . HIS A 1 115 ? -16.008 -6.121 16.121 1.00 88.88 115 HIS A C 1
ATOM 944 O O . HIS A 1 115 ? -16.678 -5.252 15.559 1.00 88.88 115 HIS A O 1
ATOM 950 N N . TYR A 1 116 ? -14.852 -6.551 15.617 1.00 86.62 116 TYR A N 1
ATOM 951 C CA . TYR A 1 116 ? -14.310 -6.055 14.358 1.00 86.62 116 TYR A CA 1
ATOM 952 C C . TYR A 1 116 ? -15.172 -6.456 13.157 1.00 86.62 116 TYR A C 1
ATOM 954 O O . TYR A 1 116 ? -15.371 -5.635 12.268 1.00 86.62 116 TYR A O 1
ATOM 962 N N . SER A 1 117 ? -15.706 -7.679 13.133 1.00 82.50 117 SER A N 1
ATOM 963 C CA . SER A 1 117 ? -16.520 -8.183 12.023 1.00 82.50 117 SER A CA 1
ATOM 964 C C . SER A 1 117 ? -17.750 -7.308 11.783 1.00 82.50 117 SER A C 1
ATOM 966 O O . SER A 1 117 ? -18.016 -6.935 10.646 1.00 82.50 117 SER A O 1
ATOM 968 N N . VAL A 1 118 ? -18.421 -6.866 12.851 1.00 91.38 118 VAL A N 1
ATOM 969 C CA . VAL A 1 118 ? -19.566 -5.948 12.766 1.00 91.38 118 VAL A CA 1
ATOM 970 C C . VAL A 1 118 ? -19.157 -4.625 12.121 1.00 91.38 118 VAL A C 1
ATOM 972 O O . VAL A 1 118 ? -19.809 -4.159 11.191 1.00 91.38 118 VAL A O 1
ATOM 975 N N . LEU A 1 119 ? -18.052 -4.028 12.578 1.00 90.06 119 LEU A N 1
ATOM 976 C CA . LEU A 1 119 ? -17.529 -2.802 11.978 1.00 90.06 119 LEU A CA 1
ATOM 977 C C . LEU A 1 119 ? -17.150 -3.016 10.506 1.00 90.06 119 LEU A C 1
ATOM 979 O O . LEU A 1 119 ? -17.471 -2.180 9.668 1.00 90.06 119 LEU A O 1
ATOM 983 N N . TYR A 1 120 ? -16.469 -4.119 10.195 1.00 86.88 120 TYR A N 1
ATOM 984 C CA . TYR A 1 120 ? -16.020 -4.448 8.848 1.00 86.88 120 TYR A CA 1
ATOM 985 C C . TYR A 1 120 ? -17.198 -4.572 7.881 1.00 86.88 120 TYR A C 1
ATOM 987 O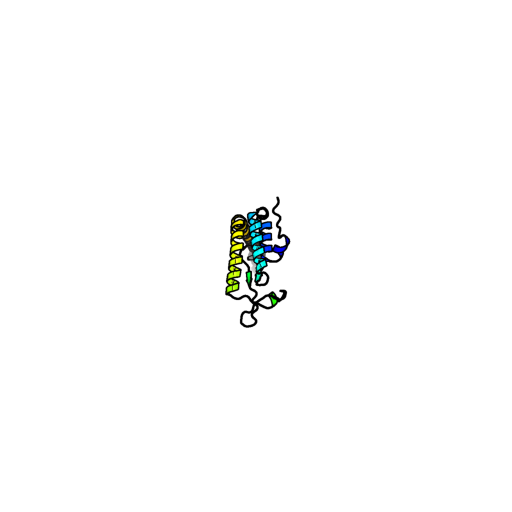 O . TYR A 1 120 ? -17.176 -3.956 6.820 1.00 86.88 120 TYR A O 1
ATOM 995 N N . GLU A 1 121 ? -18.254 -5.289 8.265 1.00 88.62 121 GLU A N 1
ATOM 996 C CA . GLU A 1 121 ? -19.464 -5.438 7.454 1.00 88.62 121 GLU A CA 1
ATOM 997 C C . GLU A 1 121 ? -20.119 -4.092 7.117 1.00 88.62 121 GLU A C 1
ATOM 999 O O . GLU A 1 121 ? -20.580 -3.905 5.991 1.00 88.62 121 GLU A O 1
ATOM 1004 N N . LEU A 1 122 ? -20.093 -3.135 8.050 1.00 91.81 122 LEU A N 1
ATOM 1005 C CA . LEU A 1 122 ? -20.653 -1.797 7.845 1.00 91.81 122 LEU A CA 1
ATOM 1006 C C . LEU A 1 122 ? -19.822 -0.927 6.893 1.00 91.81 122 LEU A C 1
ATOM 1008 O O . LEU A 1 122 ? -20.384 -0.085 6.202 1.00 91.81 122 LEU A O 1
ATOM 1012 N N . ILE A 1 123 ? -18.498 -1.106 6.852 1.00 89.19 123 ILE A N 1
ATOM 1013 C CA . ILE A 1 123 ? -17.598 -0.215 6.096 1.00 89.19 123 ILE A CA 1
ATOM 1014 C C . ILE A 1 123 ? -17.077 -0.828 4.792 1.00 89.19 123 ILE A C 1
ATOM 1016 O O . ILE A 1 123 ? -16.605 -0.100 3.918 1.00 89.19 123 ILE A O 1
ATOM 1020 N N . LYS A 1 124 ? -17.112 -2.161 4.645 1.00 84.75 124 LYS A N 1
ATOM 1021 C CA . LYS A 1 124 ? -16.387 -2.871 3.576 1.00 84.75 124 LYS A CA 1
ATOM 1022 C C . LYS A 1 124 ? -16.809 -2.448 2.173 1.00 84.75 124 LYS A C 1
ATOM 1024 O O . LYS A 1 124 ? -15.962 -2.391 1.288 1.00 84.75 124 LYS A O 1
ATOM 1029 N N . ARG A 1 125 ? -18.089 -2.125 1.968 1.00 87.06 125 ARG A N 1
ATOM 1030 C CA . ARG A 1 125 ? -18.640 -1.784 0.649 1.00 87.06 125 ARG A CA 1
ATOM 1031 C C . ARG A 1 125 ? -18.020 -0.512 0.073 1.00 87.06 125 ARG A C 1
ATOM 1033 O O . ARG A 1 125 ? -17.721 -0.475 -1.116 1.00 87.06 125 ARG A O 1
ATOM 1040 N N . ASP A 1 126 ? -17.818 0.499 0.907 1.00 87.75 126 ASP A N 1
ATOM 1041 C CA . ASP A 1 126 ? -17.300 1.799 0.474 1.00 87.75 126 ASP A CA 1
ATOM 1042 C C . ASP A 1 126 ? -15.773 1.842 0.547 1.00 87.75 126 ASP A C 1
ATOM 1044 O O . ASP A 1 126 ? -15.094 2.393 -0.325 1.00 87.75 126 ASP A O 1
ATOM 1048 N N . ILE A 1 127 ? -15.218 1.200 1.574 1.00 85.31 127 ILE A N 1
ATOM 1049 C CA . ILE A 1 127 ? -13.799 1.283 1.881 1.00 85.31 127 ILE A CA 1
ATOM 1050 C C . ILE A 1 127 ? -12.971 0.321 1.024 1.00 85.31 127 ILE A C 1
ATOM 1052 O O . ILE A 1 127 ? -11.976 0.764 0.453 1.00 85.31 127 ILE A O 1
ATOM 1056 N N . VAL A 1 128 ? -13.358 -0.953 0.869 1.00 82.62 128 VAL A N 1
ATOM 1057 C CA . VAL A 1 128 ? -12.524 -1.950 0.160 1.00 82.62 128 VAL A CA 1
ATOM 1058 C C . VAL A 1 128 ? -12.254 -1.544 -1.299 1.00 82.62 128 VAL A C 1
ATOM 1060 O O . VAL A 1 128 ? -11.081 -1.451 -1.667 1.00 82.62 128 VAL A O 1
ATOM 1063 N N . PRO A 1 129 ? -13.254 -1.154 -2.115 1.00 84.38 129 PRO A N 1
ATOM 1064 C CA . PRO A 1 129 ? -12.984 -0.726 -3.490 1.00 84.38 129 PRO A CA 1
ATOM 1065 C C . PRO A 1 129 ? -12.156 0.566 -3.569 1.00 84.38 129 PRO A C 1
ATOM 1067 O O . PRO A 1 129 ? -11.373 0.778 -4.499 1.00 84.38 129 PRO A O 1
ATOM 1070 N N . ALA A 1 130 ? -12.320 1.486 -2.611 1.00 86.00 130 ALA A N 1
ATOM 1071 C CA . ALA A 1 130 ? -11.505 2.699 -2.543 1.00 86.00 130 ALA A CA 1
ATOM 1072 C C . ALA A 1 130 ? -10.038 2.380 -2.203 1.00 86.00 130 ALA A C 1
ATOM 1074 O O . ALA A 1 130 ? -9.124 2.969 -2.786 1.00 86.00 130 ALA A O 1
ATOM 1075 N N . MET A 1 131 ? -9.816 1.421 -1.304 1.00 82.69 131 MET A N 1
ATOM 1076 C CA . MET A 1 131 ? -8.499 0.920 -0.920 1.00 82.69 131 MET A CA 1
ATOM 1077 C C . MET A 1 131 ? -7.785 0.243 -2.090 1.00 82.69 131 MET A C 1
ATOM 1079 O O . MET A 1 131 ? -6.643 0.596 -2.385 1.00 82.69 131 MET A O 1
ATOM 1083 N N . GLU A 1 132 ? -8.466 -0.658 -2.799 1.00 80.44 132 GLU A N 1
ATOM 1084 C CA . GLU A 1 132 ? -7.925 -1.354 -3.972 1.00 80.44 132 GLU A CA 1
ATOM 1085 C C . GLU A 1 132 ? -7.520 -0.371 -5.072 1.00 80.44 132 GLU A C 1
ATOM 1087 O O . GLU A 1 132 ? -6.408 -0.446 -5.597 1.00 80.44 132 GLU A O 1
ATOM 1092 N N . ARG A 1 133 ? -8.368 0.626 -5.364 1.00 85.31 133 ARG A N 1
ATOM 1093 C CA . ARG A 1 133 ? -8.048 1.676 -6.343 1.00 85.31 133 ARG A CA 1
ATOM 1094 C C . ARG A 1 133 ? -6.814 2.483 -5.949 1.00 85.31 133 ARG A C 1
ATOM 1096 O O . ARG A 1 133 ? -5.974 2.752 -6.806 1.00 85.31 133 ARG A O 1
ATOM 1103 N N . LYS A 1 134 ? -6.664 2.850 -4.670 1.00 85.31 134 LYS A N 1
ATOM 1104 C CA . LYS A 1 134 ? -5.460 3.559 -4.199 1.00 85.31 134 LYS A CA 1
ATOM 1105 C C . LYS A 1 134 ? -4.213 2.686 -4.255 1.00 85.31 134 LYS A C 1
ATOM 1107 O O . LYS A 1 134 ? -3.172 3.160 -4.706 1.00 85.31 134 LYS A O 1
ATOM 1112 N N . ALA A 1 135 ? -4.305 1.431 -3.824 1.00 80.56 135 ALA A N 1
ATOM 1113 C CA . ALA A 1 135 ? -3.194 0.489 -3.895 1.00 80.56 135 ALA A CA 1
ATOM 1114 C C . ALA A 1 135 ? -2.740 0.287 -5.349 1.00 80.56 135 ALA A C 1
ATOM 1116 O O . ALA A 1 135 ? -1.549 0.389 -5.649 1.00 80.56 135 ALA A O 1
ATOM 1117 N N . HIS A 1 136 ? -3.695 0.103 -6.263 1.00 82.00 136 HIS A N 1
ATOM 1118 C CA . HIS A 1 136 ? -3.436 0.003 -7.693 1.00 82.00 136 HIS A CA 1
ATOM 1119 C C . HIS A 1 136 ? -2.780 1.274 -8.248 1.00 82.00 136 HIS A C 1
ATOM 1121 O O . HIS A 1 136 ? -1.761 1.178 -8.926 1.00 82.00 136 HIS A O 1
ATOM 1127 N N . ALA A 1 137 ? -3.291 2.465 -7.917 1.00 86.56 137 ALA A N 1
ATOM 1128 C CA . ALA A 1 137 ? -2.714 3.732 -8.370 1.00 86.56 137 ALA A CA 1
ATOM 1129 C C . ALA A 1 137 ? -1.250 3.906 -7.927 1.00 86.56 137 ALA A C 1
ATOM 1131 O O . ALA A 1 137 ? -0.399 4.258 -8.740 1.00 86.56 137 ALA A O 1
ATOM 1132 N N . ILE A 1 138 ? -0.934 3.583 -6.669 1.00 85.00 138 ILE A N 1
ATOM 1133 C CA . ILE A 1 138 ? 0.440 3.640 -6.143 1.00 85.00 138 ILE A CA 1
ATOM 1134 C C . ILE A 1 138 ? 1.352 2.642 -6.868 1.00 85.00 138 ILE A C 1
ATOM 1136 O O . ILE A 1 138 ? 2.505 2.952 -7.177 1.00 85.00 138 ILE A O 1
ATOM 1140 N N . ASN A 1 139 ? 0.859 1.432 -7.134 1.00 82.50 139 ASN A N 1
ATOM 1141 C CA . ASN A 1 139 ? 1.624 0.422 -7.862 1.00 82.50 139 ASN A CA 1
ATOM 1142 C C . ASN A 1 139 ? 1.869 0.846 -9.315 1.00 82.50 139 ASN A C 1
ATOM 1144 O O . ASN A 1 139 ? 2.991 0.714 -9.805 1.00 82.50 139 ASN A O 1
ATOM 1148 N N . MET A 1 140 ? 0.863 1.430 -9.968 1.00 86.12 140 MET A N 1
ATOM 1149 C CA . MET A 1 140 ? 0.985 1.983 -11.314 1.00 86.12 140 MET A CA 1
ATOM 1150 C C . MET A 1 140 ? 1.977 3.141 -11.368 1.00 86.12 140 MET A C 1
ATOM 1152 O O . MET A 1 140 ? 2.814 3.167 -12.261 1.00 86.12 140 MET A O 1
ATOM 1156 N N . GLU A 1 141 ? 1.962 4.057 -10.401 1.00 90.19 141 GLU A N 1
ATOM 1157 C CA . GLU A 1 141 ? 2.923 5.163 -10.343 1.00 90.19 141 GLU A CA 1
ATOM 1158 C C . GLU A 1 141 ? 4.371 4.655 -10.241 1.00 90.19 141 GLU A C 1
ATOM 1160 O O . GLU A 1 141 ? 5.259 5.108 -10.970 1.00 90.19 141 GLU A O 1
ATOM 1165 N N . LYS A 1 142 ? 4.617 3.649 -9.391 1.00 87.56 142 LYS A N 1
ATOM 1166 C CA . LYS A 1 142 ? 5.932 2.993 -9.292 1.00 87.56 142 LYS A CA 1
ATOM 1167 C C . LYS A 1 142 ? 6.336 2.328 -10.605 1.00 87.56 142 LYS A C 1
ATOM 1169 O O . LYS A 1 142 ? 7.494 2.438 -11.011 1.00 87.56 142 LYS A O 1
ATOM 1174 N N . TYR A 1 143 ? 5.397 1.645 -11.255 1.00 90.00 143 TYR A N 1
ATOM 1175 C CA . TYR A 1 143 ? 5.639 0.951 -12.514 1.00 90.00 143 TYR A CA 1
ATOM 1176 C C . TYR A 1 143 ? 5.936 1.929 -13.658 1.00 90.00 143 TYR A C 1
ATOM 1178 O O . TYR A 1 143 ? 6.923 1.755 -14.371 1.00 90.00 143 TYR A O 1
ATOM 1186 N N . ILE A 1 144 ? 5.167 3.015 -13.765 1.00 92.94 144 ILE A N 1
ATOM 1187 C CA . ILE A 1 144 ? 5.408 4.111 -14.712 1.00 92.94 144 ILE A CA 1
ATOM 1188 C C . ILE A 1 144 ? 6.802 4.692 -14.487 1.00 92.94 144 ILE A C 1
ATOM 1190 O O . ILE A 1 144 ? 7.585 4.783 -15.428 1.00 92.94 144 ILE A O 1
ATOM 1194 N N . LYS A 1 145 ? 7.169 5.003 -13.238 1.00 94.00 145 LYS A N 1
ATOM 1195 C CA . LYS A 1 145 ? 8.503 5.526 -12.911 1.00 94.00 145 LYS A CA 1
ATOM 1196 C C . LYS A 1 145 ? 9.623 4.572 -13.338 1.00 94.00 145 LYS A C 1
ATOM 1198 O O . LYS A 1 145 ? 10.657 5.018 -13.838 1.00 94.00 145 LYS A O 1
ATOM 1203 N N . TYR A 1 146 ? 9.427 3.268 -13.149 1.00 94.19 146 TYR A N 1
ATOM 1204 C CA . TYR A 1 146 ? 10.365 2.246 -13.609 1.00 94.19 146 TYR A CA 1
ATOM 1205 C C . TYR A 1 146 ? 10.487 2.226 -15.140 1.00 94.19 146 TYR A C 1
ATOM 1207 O O . TYR A 1 146 ? 11.606 2.250 -15.655 1.00 94.19 146 TYR A O 1
ATOM 1215 N N . ILE A 1 147 ? 9.363 2.241 -15.865 1.00 94.94 147 ILE A N 1
ATOM 1216 C CA . ILE A 1 147 ? 9.351 2.282 -17.333 1.00 94.94 147 ILE A CA 1
ATOM 1217 C C . ILE A 1 147 ? 10.031 3.548 -17.848 1.00 94.94 147 ILE A C 1
ATOM 1219 O O . ILE A 1 147 ? 10.924 3.441 -18.683 1.00 94.94 147 ILE A O 1
ATOM 1223 N N . CYS A 1 148 ? 9.675 4.728 -17.333 1.00 95.69 148 CYS A N 1
ATOM 1224 C CA . CYS A 1 148 ? 10.285 5.994 -17.743 1.00 95.69 148 CYS A CA 1
ATOM 1225 C C . CYS A 1 148 ? 11.807 5.950 -17.590 1.00 95.69 148 CYS A C 1
ATOM 1227 O O . CYS A 1 148 ? 12.526 6.322 -18.511 1.00 95.69 148 CYS A O 1
ATOM 1229 N N . LYS A 1 149 ? 12.305 5.405 -16.472 1.00 96.44 149 LYS A N 1
ATOM 1230 C CA . LYS A 1 149 ? 13.745 5.220 -16.265 1.00 96.44 149 LYS A CA 1
ATOM 1231 C C . LYS A 1 149 ? 14.373 4.332 -17.345 1.00 96.44 149 LYS A C 1
ATOM 1233 O O . LYS A 1 149 ? 15.474 4.629 -17.800 1.00 96.44 149 LYS A O 1
ATOM 1238 N N . ARG A 1 150 ? 13.701 3.253 -17.760 1.00 96.25 150 ARG A N 1
ATOM 1239 C CA . ARG A 1 150 ? 14.196 2.384 -18.840 1.00 96.25 150 ARG A CA 1
ATOM 1240 C C . ARG A 1 150 ? 14.163 3.064 -20.202 1.00 96.25 150 ARG A C 1
ATOM 1242 O O . ARG A 1 150 ? 15.116 2.896 -20.953 1.00 96.25 150 ARG A O 1
ATOM 1249 N N . ILE A 1 151 ? 13.115 3.829 -20.504 1.00 96.69 151 ILE A N 1
ATOM 1250 C CA . ILE A 1 151 ? 13.022 4.611 -21.744 1.00 96.69 151 ILE A CA 1
ATOM 1251 C C . ILE A 1 151 ? 14.215 5.564 -21.838 1.00 96.69 151 ILE A C 1
ATOM 1253 O O . ILE A 1 151 ? 14.957 5.493 -22.808 1.00 96.69 151 ILE A O 1
ATOM 1257 N N . THR A 1 152 ? 14.496 6.336 -20.782 1.00 96.94 152 THR A N 1
ATOM 1258 C CA . THR A 1 152 ? 15.660 7.239 -20.752 1.00 96.94 152 THR A CA 1
ATOM 1259 C C . THR A 1 152 ? 16.981 6.498 -20.984 1.00 96.94 152 THR A C 1
ATOM 1261 O O . THR A 1 152 ? 17.829 6.962 -21.739 1.00 96.94 152 THR A O 1
ATOM 1264 N N . GLN A 1 153 ? 17.155 5.312 -20.390 1.00 96.25 153 GLN A N 1
ATOM 1265 C CA . GLN A 1 153 ? 18.350 4.492 -20.620 1.00 96.25 153 GLN A CA 1
ATOM 1266 C C . GLN A 1 153 ? 18.476 4.018 -22.072 1.00 96.25 153 GLN A C 1
ATOM 1268 O O . GLN A 1 153 ? 19.590 3.931 -22.589 1.00 96.25 153 GLN A O 1
ATOM 1273 N N . TYR A 1 154 ? 17.361 3.681 -22.722 1.00 97.38 154 TYR A N 1
ATOM 1274 C CA . TYR A 1 154 ? 17.363 3.297 -24.129 1.00 97.38 154 TYR A CA 1
ATOM 1275 C C . TYR A 1 154 ? 17.628 4.492 -25.044 1.00 97.38 154 TYR A C 1
ATOM 1277 O O . TYR A 1 154 ? 18.434 4.358 -25.961 1.00 97.38 154 TYR A O 1
ATOM 1285 N N . ASP A 1 155 ? 17.062 5.664 -24.755 1.00 97.62 155 ASP A N 1
ATOM 1286 C CA . ASP A 1 155 ? 17.334 6.894 -25.507 1.00 97.62 155 ASP A CA 1
ATOM 1287 C C . ASP A 1 155 ? 18.823 7.266 -25.456 1.00 97.62 155 ASP A C 1
ATOM 1289 O O . ASP A 1 155 ? 19.434 7.579 -26.480 1.00 97.62 155 ASP A O 1
ATOM 1293 N N . GLU A 1 156 ? 19.450 7.156 -24.280 1.00 96.94 156 GLU A N 1
ATOM 1294 C CA . GLU A 1 156 ? 20.893 7.365 -24.123 1.00 96.94 156 GLU A CA 1
ATOM 1295 C C . GLU A 1 156 ? 21.724 6.365 -24.942 1.00 96.94 156 GLU A C 1
ATOM 1297 O O . GLU A 1 156 ? 22.744 6.735 -25.529 1.00 96.94 156 GLU A O 1
ATOM 1302 N N . GLN A 1 157 ? 21.310 5.096 -24.996 1.00 96.81 157 GLN A N 1
ATOM 1303 C CA . GLN A 1 157 ? 21.990 4.074 -25.797 1.00 96.81 157 GLN A CA 1
ATOM 1304 C C . GLN A 1 157 ? 21.836 4.336 -27.295 1.00 96.81 157 GLN A C 1
ATOM 1306 O O . GLN A 1 157 ? 22.830 4.296 -28.019 1.00 96.81 157 GLN A O 1
ATOM 1311 N N . ILE A 1 158 ? 20.623 4.658 -27.750 1.00 97.06 158 ILE A N 1
ATOM 1312 C CA . ILE A 1 158 ? 20.337 5.009 -29.146 1.00 97.06 158 ILE A CA 1
ATOM 1313 C C . ILE A 1 158 ? 21.185 6.210 -29.561 1.00 97.06 158 ILE A C 1
ATOM 1315 O O . ILE A 1 158 ? 21.822 6.174 -30.613 1.00 97.06 158 ILE A O 1
ATOM 1319 N N . LYS A 1 159 ? 21.268 7.244 -28.714 1.00 97.50 159 LYS A N 1
ATOM 1320 C CA . LYS A 1 159 ? 22.100 8.422 -28.975 1.00 97.50 159 LYS A CA 1
ATOM 1321 C C . LYS A 1 159 ? 23.576 8.054 -29.151 1.00 97.50 159 LYS A C 1
ATOM 1323 O O . LYS A 1 159 ? 24.187 8.461 -30.134 1.00 97.50 159 LYS A O 1
ATOM 1328 N N . LYS A 1 160 ? 24.134 7.228 -28.258 1.00 96.94 160 LYS A N 1
ATOM 1329 C CA . LYS A 1 160 ? 25.531 6.760 -28.355 1.00 96.94 160 LYS A CA 1
ATOM 1330 C C . LYS A 1 160 ? 25.800 5.960 -29.629 1.00 96.94 160 LYS A C 1
ATOM 1332 O O . LYS A 1 160 ? 26.874 6.086 -30.214 1.00 96.94 160 LYS A O 1
ATOM 1337 N N . VAL A 1 161 ? 24.855 5.115 -30.042 1.00 97.50 161 VAL A N 1
ATOM 1338 C CA . VAL A 1 161 ? 24.971 4.350 -31.292 1.00 97.50 161 VAL A CA 1
ATOM 1339 C C . VAL A 1 161 ? 24.922 5.292 -32.491 1.00 97.50 161 VAL A C 1
ATOM 1341 O O . VAL A 1 161 ? 25.779 5.187 -33.363 1.00 97.50 161 VAL A O 1
ATOM 1344 N N . LYS A 1 162 ? 23.996 6.256 -32.502 1.00 97.19 162 LYS A N 1
ATOM 1345 C CA . LYS A 1 162 ? 23.881 7.252 -33.573 1.00 97.19 162 LYS A CA 1
ATOM 1346 C C . LYS A 1 162 ? 25.171 8.060 -33.743 1.00 97.19 162 LYS A C 1
ATOM 1348 O O . LYS A 1 162 ? 25.693 8.125 -34.849 1.00 97.19 162 LYS A O 1
ATOM 1353 N N . GLU A 1 163 ? 25.731 8.576 -32.650 1.00 97.38 163 GLU A N 1
ATOM 1354 C CA . GLU A 1 163 ? 27.006 9.311 -32.666 1.00 97.38 163 GLU A CA 1
ATOM 1355 C C . GLU A 1 163 ? 28.174 8.452 -33.179 1.00 97.38 163 GLU A C 1
ATOM 1357 O O . GLU A 1 163 ? 29.083 8.960 -33.834 1.00 97.38 163 GLU A O 1
ATOM 1362 N N . ARG A 1 164 ? 28.176 7.142 -32.889 1.00 97.31 164 ARG A N 1
ATOM 1363 C CA . ARG A 1 164 ? 29.184 6.217 -33.426 1.00 97.31 164 ARG A CA 1
ATOM 1364 C C . ARG A 1 164 ? 29.013 6.028 -34.930 1.00 97.31 164 ARG A C 1
ATOM 1366 O O . ARG A 1 164 ? 29.983 6.189 -35.658 1.00 97.31 164 ARG A O 1
ATOM 1373 N N . CYS A 1 165 ? 27.793 5.753 -35.386 1.00 96.62 165 CYS A N 1
ATOM 1374 C CA . CYS A 1 165 ? 27.503 5.597 -36.807 1.00 96.62 165 CYS A CA 1
ATOM 1375 C C . CYS A 1 165 ? 27.855 6.860 -37.605 1.00 96.62 165 CYS A C 1
ATOM 1377 O O . CYS A 1 165 ? 28.421 6.752 -38.685 1.00 96.62 165 CYS A O 1
ATOM 1379 N N . GLU A 1 166 ? 27.574 8.053 -37.073 1.00 97.38 166 GLU A N 1
ATOM 1380 C CA . GLU A 1 166 ? 27.950 9.325 -37.707 1.00 97.38 166 GLU A CA 1
ATOM 1381 C C . GLU A 1 166 ? 29.474 9.464 -37.861 1.00 97.38 166 GLU A C 1
ATOM 1383 O O . GLU A 1 166 ? 29.953 9.866 -38.922 1.00 97.38 166 GLU A O 1
ATOM 1388 N N . LYS A 1 167 ? 30.251 9.063 -36.845 1.00 96.56 167 LYS A N 1
ATOM 1389 C CA . LYS A 1 167 ? 31.721 9.028 -36.936 1.00 96.56 167 LYS A CA 1
ATOM 1390 C C . LYS A 1 167 ? 32.207 8.030 -37.983 1.00 96.56 167 LYS A C 1
ATOM 1392 O O . LYS A 1 167 ? 33.090 8.367 -38.767 1.00 96.56 167 LYS A O 1
ATOM 1397 N N . ASP A 1 168 ? 31.626 6.835 -38.016 1.00 96.31 168 ASP A N 1
ATOM 1398 C CA . ASP A 1 168 ? 32.002 5.797 -38.979 1.00 96.31 168 ASP A CA 1
ATOM 1399 C C . ASP A 1 168 ? 31.702 6.245 -40.419 1.00 96.31 168 ASP A C 1
ATOM 1401 O O . ASP A 1 168 ? 32.541 6.083 -41.305 1.00 96.31 168 ASP A O 1
ATOM 1405 N N . ILE A 1 169 ? 30.553 6.895 -40.646 1.00 96.75 169 ILE A N 1
ATOM 1406 C CA . ILE A 1 169 ? 30.205 7.504 -41.939 1.00 96.75 169 ILE A CA 1
ATOM 1407 C C . ILE A 1 169 ? 31.256 8.541 -42.345 1.00 96.75 169 ILE A C 1
ATOM 1409 O O . ILE A 1 169 ? 31.724 8.511 -43.482 1.00 96.75 169 ILE A O 1
ATOM 1413 N N . GLN A 1 170 ? 31.668 9.422 -41.429 1.00 96.81 170 GLN A N 1
ATOM 1414 C CA . GLN A 1 170 ? 32.681 10.438 -41.723 1.00 96.81 170 GLN A CA 1
ATOM 1415 C C . GLN A 1 170 ? 34.039 9.817 -42.083 1.00 96.81 170 GLN A C 1
ATOM 1417 O O . GLN A 1 170 ? 34.702 10.275 -43.014 1.00 96.81 170 GLN A O 1
ATOM 1422 N N . ILE A 1 171 ? 34.453 8.758 -41.378 1.00 96.31 171 ILE A N 1
ATOM 1423 C CA . ILE A 1 171 ? 35.692 8.024 -41.679 1.00 96.31 171 ILE A CA 1
ATOM 1424 C C . ILE A 1 171 ? 35.627 7.425 -43.088 1.00 96.31 171 ILE A C 1
ATOM 1426 O O . ILE A 1 171 ? 36.559 7.595 -43.875 1.00 96.31 171 ILE A O 1
ATOM 1430 N N . ILE A 1 172 ? 34.515 6.768 -43.429 1.00 96.31 172 ILE A N 1
ATOM 1431 C CA . ILE A 1 172 ? 34.313 6.170 -44.754 1.00 96.31 172 ILE A CA 1
ATOM 1432 C C . ILE A 1 172 ? 34.335 7.247 -45.843 1.00 96.31 172 ILE A C 1
ATOM 1434 O O . ILE A 1 172 ? 35.002 7.070 -46.860 1.00 96.31 172 ILE A O 1
ATOM 1438 N N . GLN A 1 173 ? 33.661 8.380 -45.631 1.00 95.94 173 GLN A N 1
ATOM 1439 C CA . GLN A 1 173 ? 33.672 9.502 -46.573 1.00 95.94 173 GLN A CA 1
ATOM 1440 C C . GLN A 1 173 ? 35.091 10.030 -46.814 1.00 95.94 173 GLN A C 1
ATOM 1442 O O . GLN A 1 173 ? 35.477 10.233 -47.964 1.00 95.94 173 GLN A O 1
ATOM 1447 N N . ASN A 1 174 ? 35.891 10.183 -45.757 1.00 95.44 174 ASN A N 1
ATOM 1448 C CA . ASN A 1 174 ? 37.282 10.616 -45.881 1.00 95.44 174 ASN A CA 1
ATOM 1449 C C . ASN A 1 174 ? 38.121 9.613 -46.692 1.00 95.44 174 ASN A C 1
ATOM 1451 O O . ASN A 1 174 ? 38.881 10.022 -47.567 1.00 95.44 174 ASN A O 1
ATOM 1455 N N . HIS A 1 175 ? 37.949 8.305 -46.460 1.00 95.94 175 HIS A N 1
ATOM 1456 C CA . HIS A 1 175 ? 38.620 7.269 -47.253 1.00 95.94 175 HIS A CA 1
ATOM 1457 C C . HIS A 1 175 ? 38.198 7.285 -48.728 1.00 95.94 175 HIS A C 1
ATOM 1459 O O . HIS A 1 175 ? 39.045 7.119 -49.601 1.00 95.94 175 HIS A O 1
ATOM 1465 N N . ILE A 1 176 ? 36.912 7.503 -49.027 1.00 95.38 176 ILE A N 1
ATOM 1466 C CA . ILE A 1 176 ? 36.425 7.614 -50.412 1.00 95.38 176 ILE A CA 1
ATOM 1467 C C . ILE A 1 176 ? 37.102 8.789 -51.124 1.00 95.38 176 ILE A C 1
ATOM 1469 O O . ILE A 1 176 ? 37.530 8.643 -52.270 1.00 95.38 176 ILE A O 1
ATOM 1473 N N . VAL A 1 177 ? 37.217 9.941 -50.457 1.00 95.62 177 VAL A N 1
ATOM 1474 C CA . VAL A 1 177 ? 37.881 11.128 -51.014 1.00 95.62 177 VAL A CA 1
ATOM 1475 C C . VAL A 1 177 ? 39.361 10.853 -51.288 1.00 95.62 177 VAL A C 1
ATOM 1477 O O . VAL A 1 177 ? 39.826 11.145 -52.390 1.00 95.62 177 VAL A O 1
ATOM 1480 N N . ASP A 1 178 ? 40.078 10.251 -50.336 1.00 94.75 178 ASP A N 1
ATOM 1481 C CA . ASP A 1 178 ? 41.497 9.900 -50.488 1.00 94.75 178 ASP A CA 1
ATOM 1482 C C . ASP A 1 178 ? 41.728 8.922 -51.650 1.00 94.75 178 ASP A C 1
ATOM 1484 O O . ASP A 1 178 ? 42.535 9.175 -52.546 1.00 94.75 178 ASP A O 1
ATOM 1488 N N . LEU A 1 179 ? 40.948 7.838 -51.705 1.00 94.50 179 LEU A N 1
ATOM 1489 C CA . LEU A 1 179 ? 41.023 6.864 -52.795 1.00 94.50 179 LEU A CA 1
ATOM 1490 C C . LEU A 1 179 ? 40.711 7.502 -54.152 1.00 94.50 179 LEU A C 1
ATOM 1492 O O . LEU A 1 179 ? 41.414 7.240 -55.126 1.00 94.50 179 LEU A O 1
ATOM 1496 N N . SER A 1 180 ? 39.706 8.378 -54.214 1.00 92.62 180 SER A N 1
ATOM 1497 C CA . SER A 1 180 ? 39.353 9.098 -55.444 1.00 92.62 180 SER A CA 1
ATOM 1498 C C . SER A 1 180 ? 40.478 10.026 -55.910 1.00 92.62 180 SER A C 1
ATOM 1500 O O . SER A 1 180 ? 40.721 10.145 -57.110 1.00 92.62 180 SER A O 1
ATOM 1502 N N . ALA A 1 181 ? 41.182 10.681 -54.981 1.00 91.25 181 ALA A N 1
ATOM 1503 C CA . ALA A 1 181 ? 42.341 11.510 -55.300 1.00 91.25 181 ALA A CA 1
ATOM 1504 C C . ALA A 1 181 ? 43.496 10.664 -55.855 1.00 91.25 181 ALA A C 1
ATOM 1506 O O . ALA A 1 181 ? 44.031 10.987 -56.914 1.00 91.25 181 ALA A O 1
ATOM 1507 N N . ARG A 1 182 ? 43.809 9.536 -55.203 1.00 90.62 182 ARG A N 1
ATOM 1508 C CA . ARG A 1 182 ? 44.844 8.596 -55.663 1.00 90.62 182 ARG A CA 1
ATOM 1509 C C . ARG A 1 182 ? 44.524 8.023 -57.041 1.00 90.62 182 ARG A C 1
ATOM 1511 O O . ARG A 1 182 ? 45.403 7.970 -57.890 1.00 90.62 182 ARG A O 1
ATOM 1518 N N . MET A 1 183 ? 43.271 7.647 -57.306 1.00 88.69 183 MET A N 1
ATOM 1519 C CA . MET A 1 183 ? 42.853 7.165 -58.631 1.00 88.69 183 MET A CA 1
ATOM 1520 C C . MET A 1 183 ? 43.098 8.204 -59.733 1.00 88.69 183 MET A C 1
ATOM 1522 O O . MET A 1 183 ? 43.637 7.8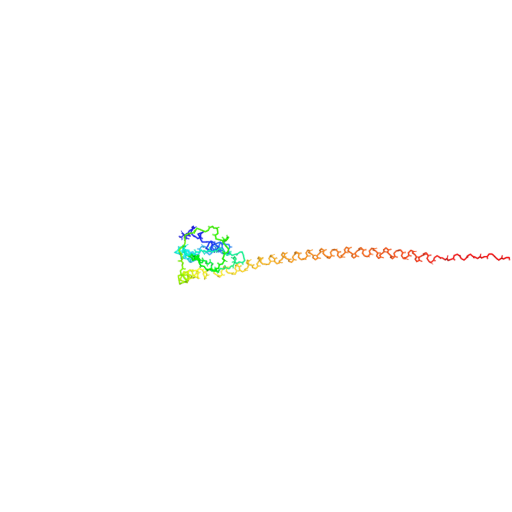56 -60.780 1.00 88.69 183 MET A O 1
ATOM 1526 N N . LYS A 1 184 ? 42.803 9.487 -59.481 1.00 87.12 184 LYS A N 1
ATOM 1527 C CA . LYS A 1 184 ? 43.088 10.573 -60.437 1.00 87.12 184 LYS A CA 1
ATOM 1528 C C . LYS A 1 184 ? 44.579 10.761 -60.720 1.00 87.12 184 LYS A C 1
ATOM 1530 O O . LYS A 1 184 ? 44.938 11.241 -61.792 1.00 87.12 184 LYS A O 1
ATOM 1535 N N . GLU A 1 185 ? 45.461 10.423 -59.781 1.00 81.25 185 GLU A N 1
ATOM 1536 C CA . GLU A 1 185 ? 46.908 10.452 -60.025 1.00 81.25 185 GLU A CA 1
ATOM 1537 C C . GLU A 1 185 ? 47.348 9.348 -60.990 1.00 81.25 185 GLU A C 1
ATOM 1539 O O . GLU A 1 185 ? 48.202 9.605 -61.836 1.00 81.25 185 GLU A O 1
ATOM 1544 N N . PHE A 1 186 ? 46.728 8.167 -60.919 1.00 76.88 186 PHE A N 1
ATOM 1545 C CA . PHE A 1 186 ? 46.979 7.063 -61.853 1.00 76.88 186 PHE A CA 1
ATOM 1546 C C . PHE A 1 186 ? 46.385 7.296 -63.251 1.00 76.88 186 PHE A C 1
ATOM 1548 O O . PHE A 1 186 ? 46.851 6.694 -64.213 1.00 76.88 186 PHE A O 1
ATOM 1555 N N . GLU A 1 187 ? 45.395 8.18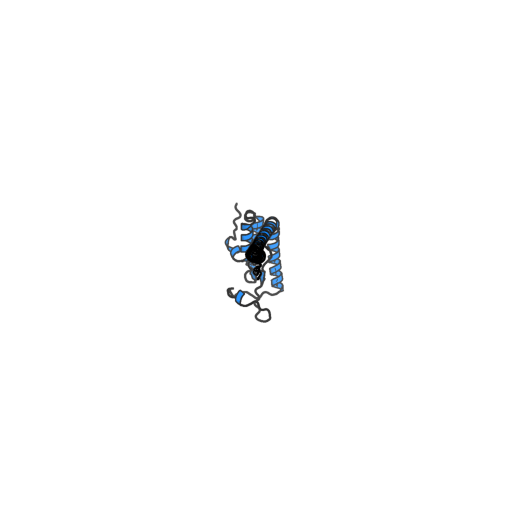2 -63.387 1.00 75.00 187 GLU A N 1
ATOM 1556 C CA . GLU A 1 187 ? 44.830 8.592 -64.683 1.00 75.00 187 GLU A CA 1
ATOM 1557 C C . GLU A 1 187 ? 45.676 9.654 -65.415 1.00 75.00 187 GLU A C 1
ATOM 1559 O O . GLU A 1 187 ? 45.390 9.978 -66.570 1.00 75.00 187 GLU A O 1
ATOM 1564 N N . LYS A 1 188 ? 46.734 10.201 -64.793 1.00 68.88 188 LYS A N 1
ATOM 1565 C CA . LYS A 1 188 ? 47.654 11.115 -65.488 1.00 68.88 188 LYS A CA 1
ATOM 1566 C C . LYS A 1 188 ? 48.453 10.329 -66.541 1.00 68.88 188 LYS A C 1
ATOM 1568 O O . LYS A 1 188 ? 49.120 9.360 -66.181 1.00 68.88 188 LYS A O 1
ATOM 1573 N N . PRO A 1 189 ? 48.434 10.728 -67.826 1.00 61.41 189 PRO A N 1
ATOM 1574 C CA . PRO A 1 189 ? 49.122 9.986 -68.877 1.00 61.41 189 PRO A CA 1
ATOM 1575 C C . PRO A 1 189 ? 50.628 9.926 -68.600 1.00 61.41 189 PRO A C 1
ATOM 1577 O O . PRO A 1 189 ? 51.256 10.953 -68.329 1.00 61.41 189 PRO A O 1
ATOM 1580 N N . CYS A 1 190 ? 51.216 8.727 -68.691 1.00 56.09 190 CYS A N 1
ATOM 1581 C CA . CYS A 1 190 ? 52.667 8.568 -68.718 1.00 56.09 190 CYS A CA 1
ATOM 1582 C C . CYS A 1 190 ? 53.220 9.416 -69.866 1.00 56.09 190 CYS A C 1
ATOM 1584 O O . CYS A 1 190 ? 52.904 9.174 -71.031 1.00 56.09 190 CYS A O 1
ATOM 1586 N N . VAL A 1 191 ? 54.048 10.407 -69.537 1.00 58.19 191 VAL A N 1
ATOM 1587 C CA . VAL A 1 191 ? 54.826 11.142 -70.531 1.00 58.19 191 VAL A CA 1
ATOM 1588 C C . VAL A 1 191 ? 55.799 10.136 -71.140 1.00 58.19 191 VAL A C 1
ATOM 1590 O O . VAL A 1 191 ? 56.827 9.817 -70.548 1.00 58.19 191 VAL A O 1
ATOM 1593 N N . VAL A 1 192 ? 55.443 9.577 -72.297 1.00 54.50 192 VAL A N 1
ATOM 1594 C CA . VAL A 1 192 ? 56.366 8.791 -73.112 1.00 54.50 192 VAL A CA 1
ATOM 1595 C C . VAL A 1 192 ? 57.407 9.778 -73.619 1.00 54.50 192 VAL A C 1
ATOM 1597 O O . VAL A 1 192 ? 57.160 10.535 -74.555 1.00 54.50 192 VAL A O 1
ATOM 1600 N N . THR A 1 193 ? 58.566 9.818 -72.967 1.00 51.91 193 THR A N 1
ATOM 1601 C CA . THR A 1 193 ? 59.757 10.460 -73.518 1.00 51.91 193 THR A CA 1
ATOM 1602 C C . THR A 1 193 ? 60.140 9.700 -74.779 1.00 51.91 193 THR A C 1
ATOM 1604 O O . THR A 1 193 ? 60.748 8.633 -74.717 1.00 51.91 193 THR A O 1
ATOM 1607 N N . THR A 1 194 ? 59.734 10.223 -75.931 1.00 53.22 194 THR A N 1
ATOM 1608 C CA . THR A 1 194 ? 60.244 9.790 -77.227 1.00 53.22 194 THR A CA 1
ATOM 1609 C C . THR A 1 194 ? 61.726 10.140 -77.287 1.00 53.22 194 THR A C 1
ATOM 1611 O O . THR A 1 194 ? 62.081 11.320 -77.248 1.00 53.22 194 THR A O 1
ATOM 1614 N N . PHE A 1 195 ? 62.588 9.125 -77.340 1.00 56.69 195 PHE A N 1
ATOM 1615 C CA . PHE A 1 195 ? 64.007 9.317 -77.628 1.00 56.69 195 PHE A CA 1
ATOM 1616 C C . PHE A 1 195 ? 64.165 9.896 -79.045 1.00 56.69 195 PHE A C 1
ATOM 1618 O O . PHE A 1 195 ? 63.452 9.454 -79.952 1.00 56.69 195 PHE A O 1
ATOM 1625 N N . PRO A 1 196 ? 65.050 10.888 -79.248 1.00 54.62 196 PRO A N 1
ATOM 1626 C CA . PRO A 1 196 ? 65.299 11.433 -80.574 1.00 54.62 196 PRO A CA 1
ATOM 1627 C C . PRO A 1 196 ? 65.993 10.375 -81.451 1.00 54.62 196 PRO A C 1
ATOM 1629 O O . PRO A 1 196 ? 66.867 9.668 -80.947 1.00 54.62 196 PRO A O 1
ATOM 1632 N N . PRO A 1 197 ? 65.606 10.241 -82.732 1.00 60.84 197 PRO A N 1
ATOM 1633 C CA . PRO A 1 197 ? 66.313 9.377 -83.668 1.00 60.84 197 PRO A CA 1
ATOM 1634 C C . PRO A 1 197 ? 67.678 9.991 -84.017 1.00 60.84 197 PRO A C 1
ATOM 1636 O O . PRO A 1 197 ? 67.780 11.212 -84.154 1.00 60.84 197 PRO A O 1
ATOM 1639 N N . GLU A 1 198 ? 68.693 9.129 -84.110 1.00 55.94 198 GLU A N 1
ATOM 1640 C CA . GLU A 1 198 ? 70.079 9.449 -84.501 1.00 55.94 198 GLU A CA 1
ATOM 1641 C C . GLU A 1 198 ? 70.195 9.992 -85.932 1.00 55.94 198 GLU A C 1
ATOM 1643 O O . GLU A 1 198 ? 69.464 9.497 -86.825 1.00 55.94 198 GLU A O 1
#

Sequence (198 aa):
MSANLVLSKSYKTFPWTKHIHLLLKELSPHLLEQEPVINAFNALITCLLKYREQFQTLKPSPSSKYEICINVKYIDVMYSTGYIYTQKELRGLPHRIRGVTQDQQQVISSDIYQHYSVLYELIKRDIVPAMERKAHAINMEKYIKYICKRITQYDEQIKKVKERCEKDIQIIQNHIVDLSARMKEFEKPCVVTTFPPE

Secondary structure (DSSP, 8-state):
-----TTTTGGGSSHHHHHHHHHHHHH-GGGGG-HHHHHHHHHHHHHHHHTTTTEEE-PPPTTTTT-----EEE-----SS-----TTSSTTS-S------HHHHHHHHHHHHHHHHHHHHHHHHHHHHHHHHHHHHHHHHHHHHHHHHHHHHHHHHHHHHHHHHHHHHHHHHHHHHHHHHHHHHHTSPP----PPP-

Radius of gyration: 38.17 Å; chains: 1; bounding box: 99×36×117 Å

Organism: NCBI:txid1070528

Foldseek 3Di:
DQPPLPVVPQLVVALLSVLVQVLCCVQPVVCVRDPQLSVLSVLLSVLCVVCVQFWGFDQDDPLCSLPPDGRIDGDAPDDDDDDDPDPVVVVPDPPGHDHADPVRVVVSVVSSCVSVVSNCVSCVVRRNVSSVVVSVVVVVVVVVVVVVVVVVVVVVVVVVVVVVVVVVVVVVVVVVVVVVVVVVVVVPDDPPPDDDDD

pLDDT: mean 75.87, std 19.47, range [26.3, 97.62]